Protein AF-A0A661SR76-F1 (afdb_monomer)

Nearest PDB structures (foldseek):
  7csy-assembly1_A  TM=9.141E-01  e=5.670E-04  Pseudomonas aeruginosa PAO1
  6f8s-assembly1_C  TM=8.861E-01  e=1.214E-03  Pseudomonas putida
  6f8h-assembly2_C-3  TM=9.068E-01  e=2.726E-03  Pseudomonas putida
  6jpi-assembly1_C  TM=9.089E-01  e=2.726E-03  Pseudomonas aeruginosa PAO1
  3trb-assembly1_A  TM=8.937E-01  e=4.824E-03  Coxiella burnetii

Solvent-accessible surface area (backbone atoms only — not comparable to full-atom values): 12576 Å² total; per-residue (Å²): 138,85,87,77,77,78,76,80,70,72,79,72,81,52,50,39,62,59,48,42,40,68,71,42,36,57,76,68,67,57,47,71,67,60,49,32,64,73,54,71,52,60,68,66,65,53,50,29,45,76,68,63,75,46,78,82,45,72,70,56,27,46,41,50,15,66,76,68,76,43,63,30,66,58,39,48,50,33,37,52,55,33,48,53,52,52,52,46,67,76,39,42,68,63,62,67,66,58,72,80,87,77,62,97,53,80,71,78,71,73,90,62,67,98,85,60,60,73,65,38,42,43,51,48,54,42,35,73,74,45,90,52,75,90,74,47,72,50,72,64,54,57,52,48,49,44,70,43,95,68,66,53,83,81,44,51,59,49,57,46,36,58,67,74,68,44,51,62,65,29,50,52,40,31,34,59,72,71,65,52,53,67,70,33,56,28,50,48,51,49,43,38,42,70,73,70,63,41,78,89,42,82,87,56,51,73,53,77,107

Radius of gyration: 21.12 Å; Cα contacts (8 Å, |Δi|>4): 151; chains: 1; bounding box: 53×63×53 Å

Structure (mmCIF, N/CA/C/O backbone):
data_AF-A0A661SR76-F1
#
_entry.id   AF-A0A661SR76-F1
#
loop_
_atom_site.group_PDB
_atom_site.id
_atom_site.type_symbol
_atom_site.label_atom_id
_atom_site.label_alt_id
_atom_site.label_comp_id
_atom_site.label_asym_id
_atom_site.label_entity_id
_atom_site.label_seq_id
_atom_site.pdbx_PDB_ins_code
_atom_site.Cartn_x
_atom_site.Cartn_y
_atom_site.Cartn_z
_atom_site.occupancy
_atom_site.B_iso_or_equiv
_atom_site.auth_seq_id
_atom_site.auth_comp_id
_atom_site.auth_asym_id
_atom_site.auth_atom_id
_atom_site.pdbx_PDB_model_num
ATOM 1 N N . MET A 1 1 ? 0.216 42.399 -5.667 1.00 33.31 1 MET A N 1
ATOM 2 C CA . MET A 1 1 ? -0.071 41.263 -6.569 1.00 33.31 1 MET A CA 1
ATOM 3 C C . MET A 1 1 ? 0.688 40.078 -6.013 1.00 33.31 1 MET A C 1
ATOM 5 O O . MET A 1 1 ? 1.850 40.238 -5.682 1.00 33.31 1 MET A O 1
ATOM 9 N N . SER A 1 2 ? -0.041 39.015 -5.684 1.00 33.34 2 SER A N 1
ATOM 10 C CA . SER A 1 2 ? 0.357 37.984 -4.723 1.00 33.34 2 SER A CA 1
ATOM 11 C C . SER A 1 2 ? 0.936 36.779 -5.461 1.00 33.34 2 SER A C 1
ATOM 13 O O . SER A 1 2 ? 0.185 36.076 -6.137 1.00 33.34 2 SER A O 1
ATOM 15 N N . ASP A 1 3 ? 2.228 36.527 -5.282 1.00 36.06 3 ASP A N 1
ATOM 16 C CA . ASP A 1 3 ? 2.877 35.280 -5.674 1.00 36.06 3 ASP A CA 1
ATOM 17 C C . ASP A 1 3 ? 2.484 34.174 -4.685 1.00 36.06 3 ASP A C 1
ATOM 19 O O . ASP A 1 3 ? 3.009 34.081 -3.575 1.00 36.06 3 ASP A O 1
ATOM 23 N N . SER A 1 4 ? 1.517 33.339 -5.064 1.00 32.06 4 SER A N 1
ATOM 24 C CA . SER A 1 4 ? 1.189 32.103 -4.354 1.00 32.06 4 SER A CA 1
ATOM 25 C C . SER A 1 4 ? 1.823 30.914 -5.072 1.00 32.06 4 SER A C 1
ATOM 27 O O . SER A 1 4 ? 1.161 30.117 -5.736 1.00 32.06 4 SER A O 1
ATOM 29 N N . GLU A 1 5 ? 3.137 30.766 -4.908 1.00 32.84 5 GLU A N 1
ATOM 30 C CA . GLU A 1 5 ? 3.804 29.496 -5.175 1.00 32.84 5 GLU A CA 1
ATOM 31 C C . GLU A 1 5 ? 3.219 28.429 -4.246 1.00 32.84 5 GLU A C 1
ATOM 33 O O . GLU A 1 5 ? 3.438 28.394 -3.030 1.00 32.84 5 GLU A O 1
ATOM 38 N N . THR A 1 6 ? 2.413 27.554 -4.838 1.00 31.06 6 THR A N 1
ATOM 39 C CA . THR A 1 6 ? 1.832 26.390 -4.181 1.00 31.06 6 THR A CA 1
ATOM 40 C C . THR A 1 6 ? 2.959 25.426 -3.824 1.00 31.06 6 THR A C 1
ATOM 42 O O . THR A 1 6 ? 3.306 24.527 -4.584 1.00 31.06 6 THR A O 1
ATOM 45 N N . LYS A 1 7 ? 3.557 25.622 -2.647 1.00 29.81 7 LYS A N 1
ATOM 46 C CA . LYS A 1 7 ? 4.475 24.678 -2.008 1.00 29.81 7 LYS A CA 1
ATOM 47 C C . LYS A 1 7 ? 3.749 23.338 -1.886 1.00 29.81 7 LYS A C 1
ATOM 49 O O . LYS A 1 7 ? 2.910 23.174 -0.997 1.00 29.81 7 LYS A O 1
ATOM 54 N N . ILE A 1 8 ? 4.033 22.412 -2.802 1.00 32.56 8 ILE A N 1
ATOM 55 C CA . ILE A 1 8 ? 3.501 21.047 -2.802 1.00 32.56 8 ILE A CA 1
ATOM 56 C C . ILE A 1 8 ? 3.934 20.420 -1.477 1.00 32.56 8 ILE A C 1
ATOM 58 O O . ILE A 1 8 ? 5.093 20.069 -1.264 1.00 32.56 8 ILE A O 1
ATOM 62 N N . ARG A 1 9 ? 3.010 20.387 -0.515 1.00 28.88 9 ARG A N 1
ATOM 63 C CA . ARG A 1 9 ? 3.232 19.726 0.766 1.00 28.88 9 ARG A CA 1
ATOM 64 C C . ARG A 1 9 ? 3.259 18.237 0.461 1.00 28.88 9 ARG A C 1
ATOM 66 O O . ARG A 1 9 ? 2.217 17.689 0.116 1.00 28.88 9 ARG A O 1
ATOM 73 N N . ASN A 1 10 ? 4.434 17.624 0.603 1.00 31.58 10 ASN A N 1
ATOM 74 C CA . ASN A 1 10 ? 4.612 16.175 0.670 1.00 31.58 10 ASN A CA 1
ATOM 75 C C . ASN A 1 10 ? 3.411 15.567 1.421 1.00 31.58 10 ASN A C 1
ATOM 77 O O . ASN A 1 10 ? 3.126 16.062 2.525 1.00 31.58 10 ASN A O 1
ATOM 81 N N . PRO A 1 11 ? 2.634 14.619 0.856 1.00 37.50 11 PRO A N 1
ATOM 82 C CA . PRO A 1 11 ? 1.460 14.105 1.541 1.00 37.50 11 PRO A CA 1
ATOM 83 C C . PRO A 1 11 ? 1.942 13.448 2.828 1.00 37.50 11 PRO A C 1
ATOM 85 O O . PRO A 1 11 ? 2.518 12.370 2.812 1.00 37.50 11 PRO A O 1
ATOM 88 N N . LYS A 1 12 ? 1.754 14.145 3.955 1.00 50.25 12 LYS A N 1
ATOM 89 C CA . LYS A 1 12 ? 2.164 13.675 5.279 1.00 50.25 12 LYS A CA 1
ATOM 90 C C . LYS A 1 12 ? 1.687 12.228 5.416 1.00 50.25 12 LYS A C 1
ATOM 92 O O . LYS A 1 12 ? 0.473 12.010 5.351 1.00 50.25 12 LYS A O 1
ATOM 97 N N . ILE A 1 13 ? 2.616 11.274 5.543 1.00 55.62 13 ILE A N 1
ATOM 98 C CA . ILE A 1 13 ? 2.278 9.867 5.767 1.00 55.62 13 ILE A CA 1
ATOM 99 C C . ILE A 1 13 ? 1.412 9.850 7.024 1.00 55.62 13 ILE A C 1
ATOM 101 O O . ILE A 1 13 ? 1.784 10.354 8.088 1.00 55.62 13 ILE A O 1
ATOM 105 N N . ARG A 1 14 ? 0.165 9.419 6.848 1.00 66.75 14 ARG A N 1
ATOM 106 C CA . ARG A 1 14 ? -0.871 9.499 7.874 1.00 66.75 14 ARG A CA 1
ATOM 107 C C . ARG A 1 14 ? -1.060 8.114 8.449 1.00 66.75 14 ARG A C 1
ATOM 109 O O . ARG A 1 14 ? -1.353 7.191 7.697 1.00 66.75 14 ARG A O 1
ATOM 116 N N . HIS A 1 15 ? -0.986 8.018 9.774 1.00 83.56 15 HIS A N 1
ATOM 117 C CA . HIS A 1 15 ? -1.440 6.845 10.509 1.00 83.56 15 HIS A CA 1
ATOM 118 C C . HIS A 1 15 ? -2.809 6.383 9.959 1.00 83.56 15 HIS A C 1
ATOM 120 O O . HIS A 1 15 ? -3.696 7.230 9.767 1.00 83.56 15 HIS A O 1
ATOM 126 N N . PRO A 1 16 ? -3.019 5.082 9.692 1.00 85.94 16 PRO A N 1
ATOM 127 C CA . PRO A 1 16 ? -4.225 4.582 9.024 1.00 85.94 16 PRO A CA 1
ATOM 128 C C . PRO A 1 16 ? -5.513 4.982 9.745 1.00 85.94 16 PRO A C 1
ATOM 130 O O . PRO A 1 16 ? -6.490 5.382 9.109 1.00 85.94 16 PRO A O 1
ATOM 133 N N . PHE A 1 17 ? -5.506 4.983 11.080 1.00 91.94 17 PHE A N 1
ATOM 134 C CA . PHE A 1 17 ? -6.668 5.425 11.850 1.00 91.94 17 PHE A CA 1
ATOM 135 C C . PHE A 1 17 ? -6.964 6.922 11.661 1.00 91.94 17 PHE A C 1
ATOM 137 O O . PHE A 1 17 ? -8.119 7.323 11.551 1.00 91.94 17 PHE A O 1
ATOM 144 N N . GLN A 1 18 ? -5.935 7.762 11.507 1.00 88.56 18 GLN A N 1
ATOM 145 C CA . GLN A 1 18 ? -6.124 9.187 11.226 1.00 88.56 18 GLN A CA 1
ATOM 146 C C . GLN A 1 18 ? -6.713 9.416 9.830 1.00 88.56 18 GLN A C 1
ATOM 148 O O . GLN A 1 18 ? -7.533 10.321 9.642 1.00 88.56 18 GLN A O 1
ATOM 153 N N . PHE A 1 19 ? -6.324 8.596 8.854 1.00 86.12 19 PHE A N 1
ATOM 154 C CA . PHE A 1 19 ? -6.948 8.588 7.536 1.00 86.12 19 PHE A CA 1
ATOM 155 C C . PHE A 1 19 ? -8.435 8.222 7.624 1.00 86.12 19 PHE A C 1
ATOM 157 O O . PHE A 1 19 ? -9.266 8.961 7.089 1.00 86.12 19 PHE A O 1
ATOM 164 N N . LEU A 1 20 ? -8.782 7.165 8.365 1.00 90.00 20 LEU A N 1
ATOM 165 C CA . LEU A 1 20 ? -10.173 6.755 8.585 1.00 90.00 20 LEU A CA 1
ATOM 166 C C . LEU A 1 20 ? -10.990 7.839 9.293 1.00 90.00 20 LEU A C 1
ATOM 168 O O . LEU A 1 20 ? -12.113 8.134 8.878 1.00 90.00 20 LEU A O 1
ATOM 172 N N . LEU A 1 21 ? -10.402 8.508 10.290 1.00 90.19 21 LEU A N 1
ATOM 173 C CA . LEU A 1 21 ? -11.033 9.630 10.981 1.00 90.19 21 LEU A CA 1
ATOM 174 C C . LEU A 1 21 ? -11.407 10.759 10.022 1.00 90.19 21 LEU A C 1
ATOM 176 O O . LEU A 1 21 ? -12.513 11.294 10.084 1.00 90.19 21 LEU A O 1
ATOM 180 N N . THR A 1 22 ? -10.490 11.127 9.130 1.00 84.62 22 THR A N 1
ATOM 181 C CA . THR A 1 22 ? -10.687 12.241 8.198 1.00 84.62 22 THR A CA 1
ATOM 182 C C . THR A 1 22 ? -11.595 11.885 7.024 1.00 84.62 22 THR A C 1
ATOM 184 O O . THR A 1 22 ? -12.333 12.750 6.561 1.00 84.62 22 THR A O 1
ATOM 187 N N . LYS A 1 23 ? -11.526 10.653 6.511 1.00 82.75 23 LYS A N 1
ATOM 188 C CA . LYS A 1 23 ? -12.219 10.259 5.275 1.00 82.75 23 LYS A CA 1
ATOM 189 C C . LYS A 1 23 ? -13.570 9.591 5.498 1.00 82.75 23 LYS A C 1
ATOM 191 O O . LYS A 1 23 ? -14.402 9.665 4.603 1.00 82.75 23 LYS A O 1
ATOM 196 N N . PHE A 1 24 ? -13.795 8.992 6.667 1.00 87.31 24 PHE A N 1
ATOM 197 C CA . PHE A 1 24 ? -14.995 8.200 6.935 1.00 87.31 24 PHE A CA 1
ATOM 198 C C . PHE A 1 24 ? -15.681 8.631 8.230 1.00 87.31 24 PHE A C 1
ATOM 200 O O . PHE A 1 24 ? -16.792 9.141 8.176 1.00 87.31 24 PHE A O 1
ATOM 207 N N . ILE A 1 25 ? -15.018 8.515 9.383 1.00 92.56 25 ILE A N 1
ATOM 208 C CA . ILE A 1 25 ? -15.678 8.657 10.696 1.00 92.56 25 ILE A CA 1
ATOM 209 C C . ILE A 1 25 ? -16.266 10.063 10.884 1.00 92.56 25 ILE A C 1
ATOM 211 O O . ILE A 1 25 ? -17.454 10.191 11.168 1.00 92.56 25 ILE A O 1
ATOM 215 N N . ARG A 1 26 ? -15.475 11.129 10.675 1.00 91.88 26 ARG A N 1
ATOM 216 C CA . ARG A 1 26 ? -15.968 12.512 10.835 1.00 91.88 26 ARG A CA 1
ATOM 217 C C . ARG A 1 26 ? -16.991 12.904 9.758 1.00 91.88 26 ARG A C 1
ATOM 219 O O . ARG A 1 26 ? -18.029 13.438 10.141 1.00 91.88 26 ARG A O 1
ATOM 226 N N . PRO A 1 27 ? -16.767 12.642 8.450 1.00 90.12 27 PRO A N 1
ATOM 227 C CA . PRO A 1 27 ? -17.772 12.936 7.424 1.00 90.12 27 PRO A CA 1
ATOM 228 C C . PRO A 1 27 ? -19.107 12.214 7.635 1.00 90.12 27 PRO A C 1
ATOM 230 O O . PRO A 1 27 ? -20.155 12.795 7.373 1.00 90.12 27 PRO A O 1
ATOM 233 N N . LEU A 1 28 ? -19.072 10.978 8.143 1.00 92.19 28 LEU A N 1
ATOM 234 C C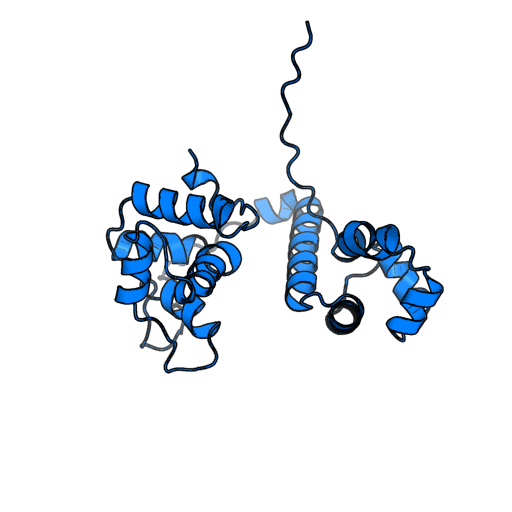A . LEU A 1 28 ? -20.266 10.179 8.433 1.00 92.19 28 LEU A CA 1
ATOM 235 C C . LEU A 1 28 ? -20.864 10.457 9.819 1.00 92.19 28 LEU A C 1
ATOM 237 O O . LEU A 1 28 ? -21.880 9.863 10.158 1.00 92.19 28 LEU A O 1
ATOM 241 N N . ARG A 1 29 ? -20.257 11.356 10.609 1.00 95.44 29 ARG A N 1
ATOM 242 C CA . ARG A 1 29 ? -20.674 11.700 11.980 1.00 95.44 29 ARG A CA 1
ATOM 243 C C . ARG A 1 29 ? -20.792 10.488 12.912 1.00 95.44 29 ARG A C 1
ATOM 245 O O . ARG A 1 29 ? -21.615 10.491 13.817 1.00 95.44 29 ARG A O 1
ATOM 252 N N . ILE A 1 30 ? -19.940 9.485 12.707 1.00 94.75 30 ILE A N 1
ATOM 253 C CA . ILE A 1 30 ? -19.883 8.297 13.560 1.00 94.75 30 ILE A CA 1
ATOM 254 C C . ILE A 1 30 ? -19.226 8.680 14.885 1.00 94.75 30 ILE A C 1
ATOM 256 O O . ILE A 1 30 ? -18.109 9.210 14.920 1.00 94.75 30 ILE A O 1
ATOM 260 N N . THR A 1 31 ? -19.925 8.403 15.973 1.00 95.12 31 THR A N 1
ATOM 261 C CA . THR A 1 31 ? -19.454 8.614 17.340 1.00 95.12 31 THR A CA 1
ATOM 262 C C . THR A 1 31 ? -18.478 7.510 17.772 1.00 95.12 31 THR A C 1
ATOM 264 O O . THR A 1 31 ? -18.500 6.403 17.223 1.00 95.12 31 THR A O 1
ATOM 267 N N . PRO A 1 32 ? -17.607 7.764 18.768 1.00 92.38 32 PRO A N 1
ATOM 268 C CA . PRO A 1 32 ? -16.714 6.734 19.299 1.00 92.38 32 PRO A CA 1
ATOM 269 C C . PRO A 1 32 ? -17.453 5.484 19.796 1.00 92.38 32 PRO A C 1
ATOM 271 O O . PRO A 1 32 ? -17.001 4.376 19.531 1.00 92.38 32 PRO A O 1
ATOM 274 N N . SER A 1 33 ? -18.613 5.643 20.437 1.00 94.25 33 SER A N 1
ATOM 275 C CA . SER A 1 33 ? -19.438 4.535 20.934 1.00 94.25 33 SER A CA 1
ATOM 276 C C . SER A 1 33 ? -20.044 3.699 19.802 1.00 94.25 33 SER A C 1
ATOM 278 O O . SER A 1 33 ? -20.017 2.469 19.860 1.00 94.25 33 SER A O 1
ATOM 280 N N . GLU A 1 34 ? -20.529 4.331 18.731 1.00 95.94 34 GLU A N 1
ATOM 281 C CA . GLU A 1 34 ? -21.002 3.614 17.536 1.00 95.94 34 GLU A CA 1
ATOM 282 C C . GLU A 1 34 ? -19.869 2.840 16.858 1.00 95.94 34 GLU A C 1
ATOM 284 O O . GLU A 1 34 ? -20.047 1.686 16.455 1.00 95.94 34 GLU A O 1
ATOM 289 N N . LEU A 1 35 ? -18.685 3.451 16.753 1.00 95.31 35 LEU A N 1
ATOM 290 C CA . LEU A 1 35 ? -17.514 2.793 16.186 1.00 95.31 35 LEU A CA 1
ATOM 291 C C . LEU A 1 35 ? -17.074 1.608 17.050 1.00 95.31 35 LEU A C 1
ATOM 293 O O . LEU A 1 35 ? -16.838 0.523 16.523 1.00 95.31 35 LEU A O 1
ATOM 297 N N . GLN A 1 36 ? -17.015 1.784 18.367 1.00 95.69 36 GLN A N 1
ATOM 298 C CA . GLN A 1 36 ? -16.698 0.721 19.316 1.00 95.69 36 GLN A CA 1
ATOM 299 C C . GLN A 1 36 ? -17.654 -0.467 19.168 1.00 95.69 36 GLN A C 1
ATOM 301 O O . GLN A 1 36 ? -17.208 -1.609 19.016 1.00 95.69 36 GLN A O 1
ATOM 306 N N . ALA A 1 37 ? -18.963 -0.196 19.146 1.00 94.88 37 ALA A N 1
ATOM 307 C CA . ALA A 1 37 ? -19.996 -1.211 18.977 1.00 94.88 37 ALA A CA 1
ATOM 308 C C . ALA A 1 37 ? -19.862 -1.940 17.630 1.00 94.88 37 ALA A C 1
ATOM 310 O O . ALA A 1 37 ? -19.940 -3.170 17.578 1.00 94.88 37 ALA A O 1
ATOM 311 N N . SER A 1 38 ? -19.586 -1.202 16.548 1.00 94.38 38 SER A N 1
ATOM 312 C CA . SER A 1 38 ? -19.347 -1.762 15.211 1.00 94.38 38 SER A CA 1
ATOM 313 C C . SER A 1 38 ? -18.131 -2.695 15.183 1.00 94.38 38 SER A C 1
ATOM 315 O O . SER A 1 38 ? -18.194 -3.795 14.629 1.00 94.38 38 SER A O 1
ATOM 317 N N . LEU A 1 39 ? -17.031 -2.285 15.818 1.00 94.44 39 LEU A N 1
ATOM 318 C CA . LEU A 1 39 ? -15.781 -3.043 15.840 1.00 94.44 39 LEU A CA 1
ATOM 319 C C . LEU A 1 39 ? -15.779 -4.176 16.868 1.00 94.44 39 LEU A C 1
ATOM 321 O O . LEU A 1 39 ? -14.898 -5.036 16.802 1.00 94.44 39 LEU A O 1
ATOM 325 N N . LYS A 1 40 ? -16.737 -4.216 17.803 1.00 95.19 40 LYS A N 1
ATOM 326 C CA . LYS A 1 40 ? -16.752 -5.170 18.925 1.00 95.19 40 LYS A CA 1
ATOM 327 C C . LYS A 1 40 ? -15.386 -5.201 19.622 1.00 95.19 40 LYS A C 1
ATOM 329 O O . LYS A 1 40 ? -14.701 -6.228 19.616 1.00 95.19 40 LYS A O 1
ATOM 334 N N . THR A 1 41 ? -14.939 -4.038 20.078 1.00 91.94 41 THR A N 1
ATOM 335 C CA . THR A 1 41 ? -13.652 -3.838 20.757 1.00 91.94 41 THR A CA 1
ATOM 336 C C . THR A 1 41 ? -13.884 -3.099 22.069 1.00 91.94 41 THR A C 1
ATOM 338 O O . THR A 1 41 ? -14.899 -2.418 22.218 1.00 91.94 41 THR A O 1
ATOM 341 N N . ASP A 1 42 ? -12.983 -3.249 23.029 1.00 92.81 42 ASP A N 1
ATOM 342 C CA . ASP A 1 42 ? -13.021 -2.472 24.266 1.00 92.81 42 ASP A CA 1
ATOM 343 C C . ASP A 1 42 ? -12.677 -0.991 24.027 1.00 92.81 42 ASP A C 1
ATOM 345 O O . ASP A 1 42 ? -12.153 -0.591 22.982 1.00 92.81 42 ASP A O 1
ATOM 349 N N . GLU A 1 43 ? -13.053 -0.162 24.998 1.00 92.31 43 GLU A N 1
ATOM 350 C CA . GLU A 1 43 ? -12.875 1.289 24.934 1.00 92.31 43 GLU A CA 1
ATOM 351 C C . GLU A 1 43 ? -11.394 1.673 24.961 1.00 92.31 43 GLU A C 1
ATOM 353 O O . GLU A 1 43 ? -10.990 2.607 24.271 1.00 92.31 43 GLU A O 1
ATOM 358 N N . GLU A 1 44 ? -10.579 0.920 25.699 1.00 93.44 44 GLU A N 1
ATOM 359 C CA . GLU A 1 44 ? -9.147 1.163 25.857 1.00 93.44 44 GLU A CA 1
ATOM 360 C C . GLU A 1 44 ? -8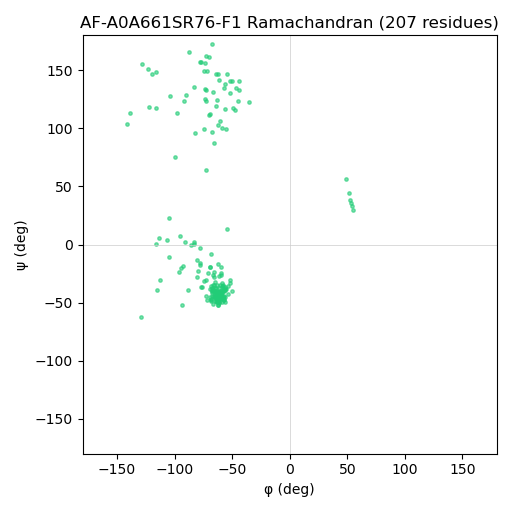.407 1.040 24.521 1.00 93.44 44 GLU A C 1
ATOM 362 O O . GLU A 1 44 ? -7.725 1.983 24.110 1.00 93.44 44 GLU A O 1
ATOM 367 N N . THR A 1 45 ? -8.640 -0.047 23.784 1.00 91.25 45 THR A N 1
ATOM 368 C CA . THR A 1 45 ? -8.109 -0.282 22.435 1.00 91.25 45 THR A CA 1
ATOM 369 C C . THR A 1 45 ? -8.523 0.838 21.490 1.00 91.25 45 THR A C 1
ATOM 371 O O . THR A 1 45 ? -7.701 1.396 20.758 1.00 91.25 45 THR A O 1
ATOM 374 N N . LEU A 1 46 ? -9.810 1.208 21.489 1.00 92.56 46 LEU A N 1
ATOM 375 C CA . LEU A 1 46 ? -10.285 2.264 20.602 1.00 92.56 46 LEU A CA 1
ATOM 376 C C . LEU A 1 46 ? -9.635 3.608 20.956 1.00 92.56 46 LEU A C 1
ATOM 378 O O . LEU A 1 46 ? -9.156 4.314 20.067 1.00 92.56 46 LEU A O 1
ATOM 382 N N . ASN A 1 47 ? -9.557 3.944 22.241 1.00 92.19 47 ASN A N 1
ATOM 383 C CA . ASN A 1 47 ? -8.928 5.165 22.727 1.00 92.19 47 ASN A CA 1
ATOM 384 C C . ASN A 1 47 ? -7.428 5.216 22.381 1.00 92.19 47 ASN A C 1
ATOM 386 O O . ASN A 1 47 ? -6.917 6.248 21.933 1.00 92.19 47 ASN A O 1
ATOM 390 N N . ALA A 1 48 ? -6.723 4.089 22.499 1.00 92.06 48 ALA A N 1
ATOM 391 C CA . ALA A 1 48 ? -5.327 3.971 22.099 1.00 92.06 48 ALA A CA 1
ATOM 392 C C . ALA A 1 48 ? -5.133 4.247 20.598 1.00 92.06 48 ALA A C 1
ATOM 394 O O . ALA A 1 48 ? -4.200 4.969 20.231 1.00 92.06 48 ALA A O 1
ATOM 395 N N . LEU A 1 49 ? -6.045 3.776 19.736 1.00 90.75 49 LEU A N 1
ATOM 396 C CA . LEU A 1 49 ? -6.041 4.099 18.303 1.00 90.75 49 LEU A CA 1
ATOM 397 C C . LEU A 1 49 ? -6.287 5.591 18.035 1.00 90.75 49 LEU A C 1
ATOM 399 O O . LEU A 1 49 ? -5.607 6.180 17.189 1.00 90.75 49 LEU A O 1
ATOM 403 N N . TYR A 1 50 ? -7.230 6.221 18.748 1.00 89.31 50 TYR A N 1
ATOM 404 C CA . TYR A 1 50 ? -7.498 7.663 18.628 1.00 89.31 50 TYR A CA 1
ATOM 405 C C . TYR A 1 50 ? -6.260 8.501 18.959 1.00 89.31 50 TYR A C 1
ATOM 407 O O . TYR A 1 50 ? -5.978 9.488 18.274 1.00 89.31 50 TYR A O 1
ATOM 415 N N . HIS A 1 51 ? -5.503 8.084 19.973 1.00 88.00 51 HIS A N 1
ATOM 416 C CA . HIS A 1 51 ? -4.286 8.760 20.414 1.00 88.00 51 HIS A CA 1
ATOM 417 C C . HIS A 1 51 ? -3.004 8.260 19.740 1.00 88.00 51 HIS A C 1
ATOM 419 O O . HIS A 1 51 ? -1.932 8.761 20.069 1.00 88.00 51 HIS A O 1
ATOM 425 N N . GLN A 1 52 ? -3.099 7.313 18.798 1.00 86.19 52 GLN A N 1
ATOM 426 C CA . GLN A 1 52 ? -1.952 6.701 18.108 1.00 86.19 52 GLN A CA 1
ATOM 427 C C . GLN A 1 52 ? -0.921 6.105 19.084 1.00 86.19 52 GLN A C 1
ATOM 429 O O . GLN A 1 52 ? 0.274 6.073 18.799 1.00 86.19 52 GLN A O 1
ATOM 434 N N . LYS A 1 53 ? -1.393 5.652 20.251 1.00 87.06 53 LYS A N 1
ATOM 435 C CA . LYS A 1 53 ? -0.583 4.943 21.251 1.00 87.06 53 LYS A CA 1
ATOM 436 C C . LYS A 1 53 ? -0.389 3.475 20.883 1.00 87.06 53 LYS A C 1
ATOM 438 O O . LYS A 1 53 ? 0.578 2.864 21.318 1.00 87.06 53 LYS A O 1
ATOM 443 N N . GLU A 1 54 ? -1.289 2.938 20.064 1.00 85.75 54 GLU A N 1
ATOM 444 C CA . GLU A 1 54 ? -1.207 1.586 19.530 1.00 85.75 54 GLU A CA 1
ATOM 445 C C . GLU A 1 54 ? -1.238 1.567 18.006 1.00 85.75 54 GLU A C 1
ATOM 447 O O . GLU A 1 54 ? -1.832 2.424 17.346 1.00 85.75 54 GLU A O 1
ATOM 452 N N . LYS A 1 55 ? -0.594 0.533 17.464 1.00 91.38 55 LYS A N 1
ATOM 453 C CA . LYS A 1 55 ? -0.576 0.215 16.040 1.00 91.38 55 LYS A CA 1
ATOM 454 C C . LYS A 1 55 ? -1.918 -0.370 15.624 1.00 91.38 55 LYS A C 1
ATOM 456 O O . LYS A 1 55 ? -2.557 -1.101 16.382 1.00 91.38 55 LYS A O 1
ATOM 461 N N . LEU A 1 56 ? -2.310 -0.141 14.375 1.00 93.06 56 LEU A N 1
ATOM 462 C CA . LEU A 1 56 ? -3.436 -0.870 13.815 1.00 93.06 56 LEU A CA 1
ATOM 463 C C . LEU A 1 56 ? -3.070 -2.349 13.610 1.00 93.06 56 LEU A C 1
ATOM 465 O O . LEU A 1 56 ? -2.255 -2.684 12.753 1.00 93.06 56 LEU A O 1
ATOM 469 N N . THR A 1 57 ? -3.694 -3.244 14.377 1.00 94.94 57 THR A N 1
ATOM 470 C CA . THR A 1 57 ? -3.481 -4.693 14.237 1.00 94.94 57 THR A CA 1
ATOM 471 C C . THR A 1 57 ? -4.225 -5.265 13.019 1.00 94.94 57 THR A C 1
ATOM 473 O O . THR A 1 57 ? -5.249 -4.707 12.612 1.00 94.94 57 THR A O 1
ATOM 476 N N . PRO A 1 58 ? -3.802 -6.422 12.463 1.00 95.12 58 PRO A N 1
ATOM 477 C CA . PRO A 1 58 ? -4.512 -7.072 11.356 1.00 95.12 58 PRO A CA 1
ATOM 478 C C . PRO A 1 58 ? -5.990 -7.363 11.651 1.00 95.12 58 PRO A C 1
ATOM 480 O O . PRO A 1 58 ? -6.849 -7.174 10.791 1.00 95.12 58 PRO A O 1
ATOM 483 N N . LEU A 1 59 ? -6.315 -7.768 12.885 1.00 96.19 59 LEU A N 1
ATOM 484 C CA . LEU A 1 59 ? -7.700 -8.005 13.299 1.00 96.19 59 LEU A CA 1
ATOM 485 C C . LEU A 1 59 ? -8.531 -6.712 13.271 1.00 96.19 59 LEU A C 1
ATOM 487 O O . LEU A 1 59 ? -9.664 -6.717 12.787 1.00 96.19 59 LEU A O 1
ATOM 491 N N . LEU A 1 60 ? -7.978 -5.598 13.757 1.00 95.50 60 LEU A N 1
ATOM 492 C CA . LEU A 1 60 ? -8.651 -4.298 13.709 1.00 95.50 60 LEU A CA 1
ATOM 493 C C . LEU A 1 60 ? -8.779 -3.787 12.271 1.00 95.50 60 LEU A C 1
ATOM 495 O O . LEU A 1 60 ? -9.832 -3.263 11.915 1.00 95.50 60 LEU A O 1
ATOM 499 N N . ALA A 1 61 ? -7.771 -4.004 11.424 1.00 94.19 61 ALA A N 1
ATOM 500 C CA . ALA A 1 61 ? -7.838 -3.687 9.999 1.00 94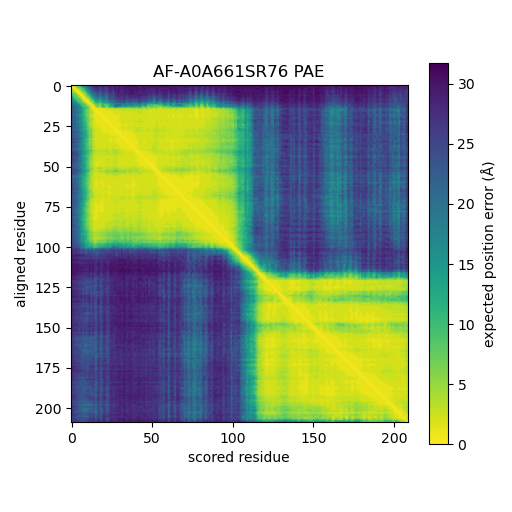.19 61 ALA A CA 1
ATOM 501 C C . ALA A 1 61 ? -8.961 -4.461 9.288 1.00 94.19 61 ALA A C 1
ATOM 503 O O . ALA A 1 61 ? -9.712 -3.866 8.520 1.00 94.19 61 ALA A O 1
ATOM 504 N N . MET A 1 62 ? -9.145 -5.752 9.591 1.00 96.31 62 MET A N 1
ATOM 505 C CA . MET A 1 62 ? -10.263 -6.555 9.072 1.00 96.31 62 MET A CA 1
ATOM 506 C C . MET A 1 62 ? -11.624 -6.011 9.526 1.00 96.31 62 MET A C 1
ATOM 508 O O . MET A 1 62 ? -12.541 -5.861 8.714 1.00 96.31 62 MET A O 1
ATOM 512 N N . LYS A 1 63 ? -11.757 -5.680 10.817 1.00 96.44 63 LYS A N 1
ATOM 513 C CA . LYS A 1 63 ? -12.989 -5.109 11.386 1.00 96.44 63 LYS A CA 1
ATOM 514 C C . LYS A 1 63 ? -13.328 -3.762 10.739 1.00 96.44 63 LYS A C 1
ATOM 516 O O . LYS A 1 63 ? -14.433 -3.594 10.232 1.00 96.44 63 LYS A O 1
ATOM 521 N N . LEU A 1 64 ? -12.367 -2.841 10.677 1.00 92.62 64 LEU A N 1
ATOM 522 C CA . LEU A 1 64 ? -12.523 -1.529 10.037 1.00 92.62 64 LEU A CA 1
ATOM 523 C C . LEU A 1 64 ? -12.793 -1.657 8.536 1.00 92.62 64 LEU A C 1
ATOM 525 O O . LEU A 1 64 ? -13.646 -0.947 8.005 1.00 92.62 64 LEU A O 1
ATOM 529 N N . GLY A 1 65 ? -12.108 -2.583 7.865 1.00 89.38 65 GLY A N 1
ATOM 530 C CA . GLY A 1 65 ? -12.312 -2.877 6.454 1.00 89.38 65 GLY A CA 1
ATOM 531 C C . GLY A 1 65 ? -13.749 -3.283 6.157 1.00 89.38 65 GLY A C 1
ATOM 532 O O . GLY A 1 65 ? -14.390 -2.729 5.262 1.00 89.38 65 GLY A O 1
ATOM 533 N N . LYS A 1 66 ? -14.304 -4.166 6.991 1.00 89.06 66 LYS A N 1
ATOM 534 C CA . LYS A 1 66 ? -15.714 -4.556 6.929 1.00 89.06 66 LYS A CA 1
ATOM 535 C C . LYS A 1 66 ? -16.659 -3.390 7.242 1.00 89.06 66 LYS A C 1
ATOM 537 O O . LYS A 1 66 ? -17.620 -3.198 6.500 1.00 89.06 66 LYS A O 1
ATOM 542 N N . SER A 1 67 ? -16.398 -2.610 8.295 1.00 90.19 67 SER A N 1
ATOM 543 C CA . SER A 1 67 ? -17.266 -1.495 8.713 1.00 90.19 67 SER A CA 1
ATOM 544 C C . SER A 1 67 ? -17.335 -0.368 7.678 1.00 90.19 67 SER A C 1
ATOM 546 O O . SER A 1 67 ? -18.405 0.193 7.458 1.00 90.19 67 SER A O 1
ATOM 548 N N . PHE A 1 68 ? -16.222 -0.057 7.009 1.00 84.88 68 PHE A N 1
ATOM 549 C CA . PHE A 1 68 ? -16.121 1.067 6.069 1.00 84.88 68 PHE A CA 1
ATOM 550 C C . PHE A 1 68 ? -16.065 0.657 4.595 1.00 84.88 68 PHE A C 1
ATOM 552 O O . PHE A 1 68 ? -15.920 1.523 3.734 1.00 84.88 68 PHE A O 1
ATOM 559 N N . ARG A 1 69 ? -16.187 -0.644 4.294 1.00 84.19 69 ARG A N 1
ATOM 560 C CA . ARG A 1 69 ? -16.019 -1.211 2.942 1.00 84.19 69 ARG A CA 1
ATOM 561 C C . ARG A 1 69 ? -14.702 -0.772 2.292 1.00 84.19 69 ARG A C 1
ATOM 563 O O . ARG A 1 69 ? -14.660 -0.384 1.127 1.00 84.19 69 ARG A O 1
ATOM 570 N N . ILE A 1 70 ? -13.629 -0.825 3.074 1.00 76.19 70 ILE A N 1
ATOM 571 C CA . ILE A 1 70 ? -12.263 -0.506 2.657 1.00 76.19 70 ILE A CA 1
ATOM 572 C C . ILE A 1 70 ? -11.393 -1.762 2.752 1.00 76.19 70 ILE A C 1
ATOM 574 O O . ILE A 1 70 ? -11.636 -2.621 3.592 1.00 76.19 70 ILE A O 1
ATOM 578 N N . SER A 1 71 ? -10.386 -1.886 1.887 1.00 80.31 71 SER A N 1
ATOM 579 C CA . SER A 1 71 ? -9.463 -3.026 1.921 1.00 80.31 71 SER A CA 1
ATOM 580 C C . SER A 1 71 ? -8.669 -3.045 3.242 1.00 80.31 71 SER A C 1
ATOM 582 O O . SER A 1 71 ? -7.997 -2.057 3.562 1.00 80.31 71 SER A O 1
ATOM 584 N N . PRO A 1 72 ? -8.712 -4.149 4.012 1.00 73.00 72 PRO A N 1
ATOM 585 C CA . PRO A 1 72 ? -7.833 -4.348 5.163 1.00 73.00 72 PRO A CA 1
ATOM 586 C C . PRO A 1 72 ? -6.347 -4.286 4.784 1.00 73.00 72 PRO A C 1
ATOM 588 O O . PRO A 1 72 ? -5.538 -3.746 5.534 1.00 73.00 72 PRO A O 1
ATOM 591 N N . GLU A 1 73 ? -5.987 -4.776 3.599 1.00 75.75 73 GLU A N 1
ATOM 592 C CA . GLU A 1 73 ? -4.623 -4.771 3.062 1.00 75.75 73 GLU A CA 1
ATOM 593 C C . GLU A 1 73 ? -4.121 -3.342 2.833 1.00 75.75 73 GLU A C 1
ATOM 595 O O . GLU A 1 73 ? -2.981 -3.021 3.171 1.00 75.75 73 GLU A O 1
ATOM 600 N N . LEU A 1 74 ? -4.985 -2.455 2.325 1.00 76.56 74 LEU A N 1
ATOM 601 C CA . LEU A 1 74 ? -4.683 -1.029 2.208 1.00 76.56 74 LEU A CA 1
ATOM 602 C C . LEU A 1 74 ? -4.371 -0.420 3.580 1.00 76.56 74 LEU A C 1
ATOM 604 O O . LEU A 1 74 ? -3.378 0.293 3.717 1.00 76.56 74 LEU A O 1
ATOM 608 N N . LEU A 1 75 ? -5.187 -0.713 4.597 1.00 78.44 75 LEU A N 1
ATOM 609 C CA . LEU A 1 75 ? -4.967 -0.209 5.955 1.00 78.44 75 LEU A CA 1
ATOM 610 C C . LEU A 1 75 ? -3.655 -0.731 6.556 1.00 78.44 75 LEU A C 1
ATOM 612 O O . LEU A 1 75 ? -2.921 0.039 7.175 1.00 78.44 75 LEU A O 1
ATOM 616 N N . MET A 1 76 ? -3.329 -2.006 6.331 1.00 89.38 76 MET A N 1
ATOM 617 C CA . MET A 1 76 ? -2.069 -2.598 6.785 1.00 89.38 76 MET A CA 1
ATOM 618 C C . MET A 1 76 ? -0.857 -2.000 6.073 1.00 89.38 76 MET A C 1
ATOM 620 O O . MET A 1 76 ? 0.154 -1.730 6.716 1.00 89.38 76 MET A O 1
ATOM 624 N N . ARG A 1 77 ? -0.953 -1.722 4.769 1.00 78.88 77 ARG A N 1
ATOM 625 C CA . ARG A 1 77 ? 0.120 -1.035 4.041 1.00 78.88 77 ARG A CA 1
ATOM 626 C C . ARG A 1 77 ? 0.384 0.353 4.622 1.00 78.88 77 ARG A C 1
ATOM 628 O O . ARG A 1 77 ? 1.532 0.684 4.891 1.00 78.88 77 ARG A O 1
ATOM 635 N N . MET A 1 78 ? -0.671 1.124 4.889 1.00 80.12 78 MET A N 1
ATOM 636 C CA . MET A 1 78 ? -0.549 2.439 5.528 1.00 80.12 78 MET A CA 1
ATOM 637 C C . MET A 1 78 ? 0.071 2.352 6.928 1.00 80.12 78 MET A C 1
ATOM 639 O O . MET A 1 78 ? 0.851 3.224 7.306 1.00 80.12 78 MET A O 1
ATOM 643 N N . GLN A 1 79 ? -0.267 1.310 7.695 1.00 89.25 79 GLN A N 1
ATOM 644 C CA . GLN A 1 79 ? 0.333 1.056 9.004 1.00 89.25 79 GLN A CA 1
ATOM 645 C C . GLN A 1 79 ? 1.847 0.830 8.881 1.00 89.25 79 GLN A C 1
ATOM 647 O O . GLN A 1 79 ? 2.621 1.492 9.568 1.00 89.25 79 GLN A O 1
ATOM 652 N N . ILE A 1 80 ? 2.267 -0.046 7.963 1.00 85.06 80 ILE A N 1
ATOM 653 C CA . ILE A 1 80 ? 3.683 -0.360 7.723 1.00 85.06 80 ILE A CA 1
ATOM 654 C C . ILE A 1 80 ? 4.449 0.883 7.259 1.00 85.06 80 ILE A C 1
ATOM 656 O O . ILE A 1 80 ? 5.516 1.178 7.790 1.00 85.06 80 ILE A O 1
ATOM 660 N N . GLU A 1 81 ? 3.908 1.634 6.297 1.00 78.81 81 GLU A N 1
ATOM 661 C CA . GLU A 1 81 ? 4.533 2.862 5.790 1.00 78.81 81 GLU A CA 1
ATOM 662 C C . GLU A 1 81 ? 4.724 3.903 6.900 1.00 78.81 81 GLU A C 1
ATOM 664 O O . GLU A 1 81 ? 5.794 4.504 7.010 1.00 78.81 81 GLU A O 1
ATOM 669 N N . TYR A 1 82 ? 3.711 4.086 7.752 1.00 82.25 82 TYR A N 1
ATOM 670 C CA . TYR A 1 82 ? 3.791 4.991 8.894 1.00 82.25 82 TYR A CA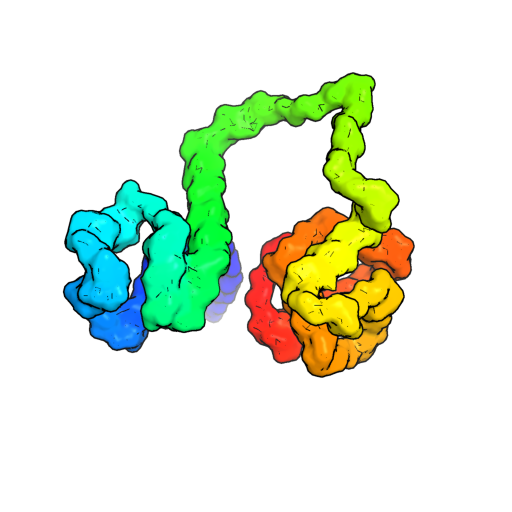 1
ATOM 671 C C . TYR A 1 82 ? 4.867 4.554 9.892 1.00 82.25 82 TYR A C 1
ATOM 673 O O . TYR A 1 82 ? 5.677 5.381 10.310 1.00 82.25 82 TYR A O 1
ATOM 681 N N . GLU A 1 83 ? 4.900 3.269 10.251 1.00 89.38 83 GLU A N 1
ATOM 682 C CA . GLU A 1 83 ? 5.894 2.726 11.180 1.00 89.38 83 GLU A CA 1
ATOM 683 C C . GLU A 1 83 ? 7.316 2.877 10.649 1.00 89.38 83 GLU A C 1
ATOM 685 O O . GLU A 1 83 ? 8.170 3.392 11.364 1.00 89.38 83 GLU A O 1
ATOM 690 N N . LEU A 1 84 ? 7.562 2.517 9.385 1.00 82.38 84 LEU A N 1
ATOM 691 C CA . LEU A 1 84 ? 8.876 2.680 8.761 1.00 82.38 84 LEU A CA 1
ATOM 692 C C . LEU A 1 84 ? 9.337 4.142 8.787 1.00 82.38 84 LEU A C 1
ATOM 694 O O . LEU A 1 84 ? 10.507 4.410 9.059 1.00 82.38 84 LEU A O 1
ATOM 698 N N . GLU A 1 85 ? 8.433 5.095 8.542 1.00 83.31 85 GLU A N 1
ATOM 699 C CA . GLU A 1 85 ? 8.766 6.518 8.600 1.00 83.31 85 GLU A CA 1
ATOM 700 C C . GLU A 1 85 ? 9.097 6.981 10.029 1.00 83.31 85 GLU A C 1
ATOM 702 O O . GLU A 1 85 ? 10.072 7.715 10.215 1.00 83.31 85 GLU A O 1
ATOM 707 N N . GLN A 1 86 ? 8.317 6.569 11.037 1.00 86.00 86 GLN A N 1
ATOM 708 C CA . GLN A 1 86 ? 8.595 6.927 12.435 1.00 86.00 86 GLN A CA 1
ATOM 709 C C . GLN A 1 86 ? 9.914 6.309 12.905 1.00 86.00 86 GLN A C 1
ATOM 711 O O . GLN A 1 86 ? 10.789 7.035 13.375 1.00 86.00 86 GLN A O 1
ATOM 716 N N . THR A 1 87 ? 10.115 5.012 12.667 1.00 89.75 87 THR A N 1
ATOM 717 C CA . THR A 1 87 ? 11.359 4.315 13.013 1.00 89.75 87 THR A CA 1
ATOM 718 C C . THR A 1 87 ? 12.558 4.943 12.310 1.00 89.75 87 THR A C 1
ATOM 720 O O . THR A 1 87 ? 13.594 5.154 12.936 1.00 89.75 87 THR A O 1
ATOM 723 N N . TYR A 1 88 ? 12.435 5.321 11.033 1.00 86.19 88 TYR A N 1
ATOM 724 C CA . TYR A 1 88 ? 13.518 6.013 10.335 1.00 86.19 88 TYR A CA 1
ATOM 725 C C . TYR A 1 88 ? 13.828 7.387 10.938 1.00 86.19 88 TYR A C 1
ATOM 727 O O . TYR A 1 88 ? 14.993 7.779 10.986 1.00 86.19 88 TYR A O 1
ATOM 735 N N . LYS A 1 89 ? 12.819 8.138 11.396 1.00 85.19 89 LYS A N 1
ATOM 736 C CA . LYS A 1 89 ? 13.029 9.432 12.067 1.00 85.19 89 LYS A CA 1
ATOM 737 C C . LYS A 1 89 ? 13.744 9.264 13.404 1.00 85.19 89 LYS A C 1
ATOM 739 O O . LYS A 1 89 ? 14.670 10.025 13.674 1.00 85.19 89 LYS A O 1
ATOM 744 N N . GLU A 1 90 ? 13.336 8.278 14.193 1.00 94.50 90 GLU A N 1
ATOM 745 C CA . GLU A 1 90 ? 13.890 7.983 15.518 1.00 94.50 90 GLU A CA 1
ATOM 746 C C . GLU A 1 90 ? 15.322 7.439 15.428 1.00 94.50 90 GLU A C 1
ATOM 748 O O . GLU A 1 90 ? 16.222 7.929 16.108 1.00 94.50 90 GLU A O 1
ATOM 753 N N . HIS A 1 91 ? 15.568 6.502 14.512 1.00 92.69 91 HIS A N 1
ATOM 754 C CA . HIS A 1 91 ? 16.835 5.772 14.387 1.00 92.69 91 HIS A CA 1
ATOM 755 C C . HIS A 1 91 ? 17.689 6.236 13.201 1.00 92.69 91 HIS A C 1
ATOM 757 O O . HIS A 1 91 ? 18.548 5.508 12.707 1.00 92.69 91 HIS A O 1
ATOM 763 N N . LYS A 1 92 ? 17.485 7.465 12.715 1.00 86.75 92 LYS A N 1
ATOM 764 C CA . LYS A 1 92 ? 18.108 7.966 11.477 1.00 86.75 92 LYS A CA 1
ATOM 765 C C . LYS A 1 92 ? 19.630 7.823 11.451 1.00 86.75 92 LYS A C 1
ATOM 767 O O . LYS A 1 92 ? 20.197 7.511 10.407 1.00 86.75 92 LYS A O 1
ATOM 772 N N . ILE A 1 93 ? 20.289 8.125 12.570 1.00 91.44 93 ILE A N 1
ATOM 773 C CA . ILE A 1 93 ? 21.755 8.080 12.683 1.00 91.44 93 ILE A CA 1
ATOM 774 C C . ILE A 1 93 ? 22.234 6.630 12.614 1.00 91.44 93 ILE A C 1
ATOM 776 O O . ILE A 1 93 ? 23.117 6.321 11.820 1.00 91.44 93 ILE A O 1
ATOM 780 N N . GLU A 1 94 ? 21.603 5.752 13.391 1.00 91.81 94 GLU A N 1
ATOM 781 C CA . GLU A 1 94 ? 21.897 4.321 13.439 1.00 91.81 94 GLU A CA 1
ATOM 782 C C . GLU A 1 94 ? 21.715 3.673 12.061 1.00 91.81 94 GLU A C 1
ATOM 784 O O . GLU A 1 94 ? 22.641 3.058 11.541 1.00 91.81 94 GLU A O 1
ATOM 789 N N . ILE A 1 95 ? 20.575 3.917 11.407 1.00 85.75 95 ILE A N 1
ATOM 790 C CA . ILE A 1 95 ? 20.266 3.387 10.071 1.00 85.75 95 ILE A CA 1
ATOM 791 C C . ILE A 1 95 ? 21.279 3.875 9.028 1.00 85.75 95 ILE A C 1
ATOM 793 O O . ILE A 1 95 ? 21.703 3.103 8.174 1.00 85.75 95 ILE A O 1
ATOM 797 N N . LYS A 1 96 ? 21.697 5.146 9.086 1.00 84.25 96 LYS A N 1
ATOM 798 C CA . LYS A 1 96 ? 22.698 5.698 8.155 1.00 84.25 96 LYS A CA 1
ATOM 799 C C . LYS A 1 96 ? 24.113 5.177 8.392 1.00 84.25 96 LYS A C 1
ATOM 801 O O . LYS A 1 96 ? 24.919 5.221 7.467 1.00 84.25 96 LYS A O 1
ATOM 806 N N . ALA A 1 97 ? 24.422 4.736 9.608 1.00 87.56 97 ALA A N 1
ATOM 807 C CA . ALA A 1 97 ? 25.711 4.141 9.942 1.00 87.56 97 ALA A CA 1
ATOM 808 C C . ALA A 1 97 ? 25.823 2.683 9.462 1.00 87.56 97 ALA A C 1
ATOM 810 O O . ALA A 1 97 ? 26.933 2.154 9.372 1.00 87.56 97 ALA A O 1
ATOM 811 N N . VAL A 1 98 ? 24.699 2.038 9.123 1.00 81.94 98 VAL A N 1
ATOM 812 C CA . VAL A 1 98 ? 24.697 0.695 8.538 1.00 81.94 98 VAL A CA 1
ATOM 813 C C . VAL A 1 98 ? 25.392 0.733 7.180 1.00 81.94 98 VAL A C 1
ATOM 815 O O . VAL A 1 98 ? 24.957 1.402 6.243 1.00 81.94 98 VAL A O 1
ATOM 818 N N . THR A 1 99 ? 26.475 -0.031 7.060 1.00 81.69 99 THR A N 1
ATOM 819 C CA . THR A 1 99 ? 27.127 -0.263 5.773 1.00 81.69 99 THR A CA 1
ATOM 820 C C . THR A 1 99 ? 26.408 -1.395 5.039 1.00 81.69 99 THR A C 1
ATOM 822 O O . THR A 1 99 ? 26.079 -2.415 5.651 1.00 81.69 99 THR A O 1
ATOM 825 N N . PRO A 1 100 ? 26.135 -1.250 3.730 1.00 71.56 100 PRO A N 1
ATOM 826 C CA . PRO A 1 100 ? 25.569 -2.338 2.952 1.00 71.56 100 PRO A CA 1
ATOM 827 C C . PRO A 1 100 ? 26.477 -3.563 3.025 1.00 71.56 100 PRO A C 1
ATOM 829 O O . PRO A 1 100 ? 27.692 -3.456 2.846 1.00 71.56 100 PRO A O 1
ATOM 832 N N . VAL A 1 101 ? 25.888 -4.738 3.243 1.00 71.94 101 VAL A N 1
ATOM 833 C CA . VAL A 1 101 ? 26.627 -5.996 3.140 1.00 71.94 101 VAL A CA 1
ATOM 834 C C . VAL A 1 101 ? 27.009 -6.195 1.673 1.00 71.94 101 VAL A C 1
ATOM 836 O O . VAL A 1 101 ? 26.218 -6.677 0.864 1.00 71.94 101 VAL A O 1
ATOM 839 N N . VAL A 1 102 ? 28.233 -5.808 1.316 1.00 58.00 102 VAL A N 1
ATOM 840 C CA . VAL A 1 102 ? 28.830 -6.139 0.020 1.00 58.00 102 VAL A CA 1
ATOM 841 C C . VAL A 1 102 ? 29.386 -7.551 0.139 1.00 58.00 102 VAL A C 1
ATOM 843 O O . VAL A 1 102 ? 30.475 -7.780 0.664 1.00 58.00 102 VAL A O 1
ATOM 846 N N . SER A 1 103 ? 28.602 -8.534 -0.290 1.00 49.81 103 SER A N 1
ATOM 847 C CA . SER A 1 103 ? 29.061 -9.918 -0.301 1.00 49.81 103 SER A CA 1
ATOM 848 C C . SER A 1 103 ? 30.204 -10.091 -1.316 1.00 49.81 103 SER A C 1
ATOM 850 O O . SER A 1 103 ? 30.088 -9.683 -2.469 1.00 49.81 103 SER A O 1
ATOM 852 N N . LYS A 1 104 ? 31.311 -10.732 -0.903 1.00 56.59 104 LYS A N 1
ATOM 853 C CA . LYS A 1 104 ? 32.439 -11.108 -1.792 1.00 56.59 104 LYS A CA 1
ATOM 854 C C . LYS A 1 104 ? 32.071 -12.209 -2.804 1.00 56.59 104 LYS A C 1
ATOM 856 O O . LYS A 1 104 ? 32.856 -12.524 -3.691 1.00 56.59 104 LYS A O 1
ATOM 861 N N . LYS A 1 105 ? 30.887 -12.807 -2.662 1.00 53.59 105 LYS A N 1
ATOM 862 C CA . LYS A 1 105 ? 30.220 -13.673 -3.644 1.00 53.59 105 LYS A CA 1
ATOM 863 C C . LYS A 1 105 ? 28.887 -13.024 -3.992 1.00 53.59 105 LYS A C 1
ATOM 865 O O . LYS A 1 105 ? 28.291 -12.421 -3.108 1.00 53.59 105 LYS A O 1
ATOM 870 N N . GLU A 1 106 ? 28.392 -13.151 -5.220 1.00 40.97 106 GLU A N 1
ATOM 871 C CA . GLU A 1 106 ? 27.017 -12.719 -5.513 1.00 40.97 106 GLU A CA 1
ATOM 872 C C . GLU A 1 106 ? 26.069 -13.264 -4.425 1.00 40.97 106 GLU A C 1
ATOM 874 O O . GLU A 1 106 ? 26.232 -14.428 -4.028 1.00 40.97 106 GLU A O 1
ATOM 879 N N . PRO A 1 107 ? 25.136 -12.450 -3.884 1.00 44.66 107 PRO A N 1
ATOM 880 C CA . PRO A 1 107 ? 24.123 -12.969 -2.973 1.00 44.66 107 PRO A CA 1
ATOM 881 C C . PRO A 1 107 ? 23.490 -14.193 -3.639 1.00 44.66 107 PRO A C 1
ATOM 883 O O . PRO A 1 107 ? 23.331 -14.173 -4.867 1.00 44.66 107 PRO A O 1
ATOM 886 N N . PRO A 1 108 ? 23.177 -15.270 -2.890 1.00 44.06 108 PRO A N 1
ATOM 887 C CA . PRO A 1 108 ? 22.512 -16.418 -3.481 1.00 44.06 108 PRO A CA 1
ATOM 888 C C . PRO A 1 108 ? 21.333 -15.870 -4.268 1.00 44.06 108 PRO A C 1
ATOM 890 O O . PRO A 1 108 ? 20.486 -15.180 -3.692 1.00 44.06 108 PRO A O 1
ATOM 893 N N . LYS A 1 109 ? 21.356 -16.079 -5.596 1.00 37.50 109 LYS A N 1
ATOM 894 C CA . LYS A 1 109 ? 20.268 -15.655 -6.478 1.00 37.50 109 LYS A CA 1
ATOM 895 C C . LYS A 1 109 ? 19.000 -16.066 -5.755 1.00 37.50 109 LYS A C 1
ATOM 897 O O . LYS A 1 109 ? 18.939 -17.233 -5.347 1.00 37.50 109 LYS A O 1
ATOM 902 N N . PRO A 1 110 ? 18.079 -15.127 -5.492 1.00 37.03 110 PRO A N 1
ATOM 903 C CA . PRO A 1 110 ? 16.957 -15.435 -4.638 1.00 37.03 110 PRO A CA 1
ATOM 904 C C . PRO A 1 110 ? 16.317 -16.710 -5.174 1.00 37.03 110 PRO A C 1
ATOM 906 O O . PRO A 1 110 ? 16.162 -16.855 -6.392 1.00 37.03 110 PRO A O 1
ATOM 909 N N . VAL A 1 111 ? 16.082 -17.676 -4.281 1.00 39.28 111 VAL A N 1
ATOM 910 C CA . VAL A 1 111 ? 15.536 -18.995 -4.621 1.00 39.28 111 VAL A CA 1
ATOM 911 C C . VAL A 1 111 ? 14.056 -18.807 -4.948 1.00 39.28 111 VAL A C 1
ATOM 913 O O . VAL A 1 111 ? 13.159 -19.262 -4.252 1.00 39.28 111 VAL A O 1
ATOM 916 N N . PHE A 1 112 ? 13.796 -18.069 -6.017 1.00 43.19 112 PHE A N 1
ATOM 917 C CA . PHE A 1 112 ? 12.539 -18.051 -6.719 1.00 43.19 112 PHE A CA 1
ATOM 918 C C . PHE A 1 112 ? 12.657 -19.140 -7.774 1.00 43.19 112 PHE A C 1
ATOM 920 O O . PHE A 1 112 ? 13.667 -19.244 -8.476 1.00 43.19 112 PHE A O 1
ATOM 927 N N . SER A 1 113 ? 11.662 -20.027 -7.804 1.00 34.62 113 SER A N 1
ATOM 928 C CA . SER A 1 113 ? 11.646 -21.198 -8.676 1.00 34.62 113 SER A CA 1
ATOM 929 C C . SER A 1 113 ? 12.104 -20.836 -10.095 1.00 34.62 113 SER A C 1
ATOM 931 O O . SER A 1 113 ? 11.755 -19.775 -10.614 1.00 34.62 113 SER A O 1
ATOM 933 N N . LYS A 1 114 ? 12.877 -21.729 -10.722 1.00 36.84 114 LYS A N 1
ATOM 934 C CA . LYS A 1 114 ? 13.524 -21.599 -12.044 1.00 36.84 114 LYS A CA 1
ATOM 935 C C . LYS A 1 114 ? 12.594 -21.256 -13.235 1.00 36.84 114 LYS A C 1
ATOM 937 O O . LYS A 1 114 ? 13.022 -21.393 -14.375 1.00 36.84 114 LYS A O 1
ATOM 942 N N . LYS A 1 115 ? 11.344 -20.836 -13.023 1.00 44.28 115 LYS A N 1
ATOM 943 C CA . LYS A 1 115 ? 10.390 -20.486 -14.083 1.00 44.28 115 LYS A CA 1
ATOM 944 C C . LYS A 1 115 ? 10.336 -18.997 -14.444 1.00 44.28 115 LYS A C 1
ATOM 946 O O . LYS A 1 115 ? 9.943 -18.705 -15.567 1.00 44.28 115 LYS A O 1
ATOM 951 N N . SER A 1 116 ? 10.792 -18.076 -13.588 1.00 47.69 116 SER A N 1
ATOM 952 C CA . SER A 1 116 ? 10.685 -16.634 -13.878 1.00 47.69 116 SER A CA 1
ATOM 953 C C . SER A 1 116 ? 11.934 -15.872 -13.426 1.00 47.69 116 SER A C 1
ATOM 955 O O . SER A 1 116 ? 12.131 -15.647 -12.237 1.00 47.69 116 SER A O 1
ATOM 957 N N . GLY A 1 117 ? 12.808 -15.484 -14.362 1.00 55.81 117 GLY A N 1
ATOM 958 C CA . GLY A 1 117 ? 13.928 -14.577 -14.065 1.00 55.81 117 GLY A CA 1
ATOM 959 C C . GLY A 1 117 ? 13.452 -13.153 -13.717 1.00 55.81 117 GLY A C 1
ATOM 960 O O . GLY A 1 117 ? 12.273 -12.853 -13.909 1.00 55.81 117 GLY A O 1
ATOM 961 N N . PRO A 1 118 ? 14.348 -12.241 -13.279 1.00 57.38 118 PRO A N 1
ATOM 962 C CA . PRO A 1 118 ? 13.997 -10.857 -12.903 1.00 57.38 118 PRO A CA 1
ATOM 963 C C . PRO A 1 118 ? 13.183 -10.111 -13.979 1.00 57.38 118 PRO A C 1
ATOM 965 O O . PRO A 1 118 ? 12.280 -9.343 -13.674 1.00 57.38 118 PRO A O 1
ATOM 968 N N . LYS A 1 119 ? 13.411 -10.450 -15.252 1.00 62.47 119 LYS A N 1
ATOM 969 C CA . LYS A 1 119 ? 12.717 -9.926 -16.441 1.00 62.47 119 LYS A CA 1
ATOM 970 C C . LYS A 1 119 ? 11.209 -10.219 -16.500 1.00 62.47 119 LYS A C 1
ATOM 972 O O . LYS A 1 119 ? 10.499 -9.610 -17.291 1.00 62.47 119 LYS A O 1
ATOM 977 N N . LEU A 1 120 ? 10.719 -11.168 -15.701 1.00 72.94 120 LEU A N 1
ATOM 978 C CA . LEU A 1 120 ? 9.316 -11.597 -15.674 1.00 72.94 120 LEU A CA 1
ATOM 979 C C . LEU A 1 120 ? 8.621 -11.255 -14.350 1.00 72.94 120 LEU A C 1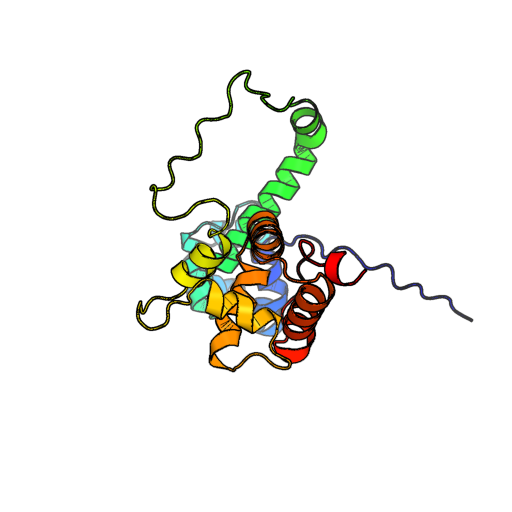
ATOM 981 O O . LEU A 1 120 ? 7.475 -11.652 -14.156 1.00 72.94 120 LEU A O 1
ATOM 985 N N . MET A 1 121 ? 9.277 -10.534 -13.436 1.00 82.12 121 MET A N 1
ATOM 986 C CA . MET A 1 121 ? 8.681 -10.240 -12.130 1.00 82.12 121 MET A CA 1
ATOM 987 C C . MET A 1 121 ? 7.475 -9.304 -12.241 1.00 82.12 121 MET A C 1
ATOM 989 O O . MET A 1 121 ? 6.471 -9.582 -11.601 1.00 82.12 121 MET A O 1
ATOM 993 N N . LEU A 1 122 ? 7.492 -8.302 -13.135 1.00 88.56 122 LEU A N 1
ATOM 994 C CA . LEU A 1 122 ? 6.296 -7.482 -13.389 1.00 88.56 122 LEU A CA 1
ATOM 995 C C . LEU A 1 122 ? 5.110 -8.336 -13.864 1.00 88.56 122 LEU A C 1
ATOM 997 O O . LEU A 1 122 ? 3.990 -8.153 -13.397 1.00 88.56 122 LEU A O 1
ATOM 1001 N N . LEU A 1 123 ? 5.366 -9.301 -14.756 1.00 90.81 123 LEU A N 1
ATOM 1002 C CA . LEU A 1 123 ? 4.345 -10.235 -15.229 1.00 90.81 123 LEU A CA 1
ATOM 1003 C C . LEU A 1 123 ? 3.789 -11.089 -14.090 1.00 90.81 123 LEU A C 1
ATOM 1005 O O . LEU A 1 123 ? 2.579 -11.266 -13.983 1.00 90.81 123 LEU A O 1
ATOM 1009 N N . ALA A 1 124 ? 4.674 -11.607 -13.241 1.00 84.94 124 ALA A N 1
ATOM 1010 C CA . ALA A 1 124 ? 4.278 -12.394 -12.086 1.00 84.94 124 ALA A CA 1
ATOM 1011 C C . ALA A 1 124 ? 3.436 -11.562 -11.110 1.00 84.94 124 ALA A C 1
ATOM 1013 O O . ALA A 1 124 ? 2.401 -12.046 -10.668 1.00 84.94 124 ALA A O 1
ATOM 1014 N N . THR A 1 125 ? 3.826 -10.317 -10.824 1.00 89.31 125 THR A N 1
ATOM 1015 C CA . THR A 1 125 ? 3.055 -9.403 -9.972 1.00 89.31 125 THR A CA 1
ATOM 1016 C C . THR A 1 125 ? 1.650 -9.190 -10.527 1.00 89.31 125 THR A C 1
ATOM 1018 O O . THR A 1 125 ? 0.684 -9.369 -9.795 1.00 89.31 125 THR A O 1
ATOM 1021 N N . VAL A 1 126 ? 1.514 -8.903 -11.826 1.00 89.62 126 VAL A N 1
ATOM 1022 C CA . VAL A 1 126 ? 0.194 -8.723 -12.455 1.00 89.62 126 VAL A CA 1
ATOM 1023 C C . VAL A 1 126 ? -0.649 -10.001 -12.394 1.00 89.62 126 VAL A C 1
ATOM 1025 O O . VAL A 1 126 ? -1.802 -9.952 -11.971 1.00 89.62 126 VAL A O 1
ATOM 1028 N N . ASN A 1 127 ? -0.088 -11.153 -12.764 1.00 89.12 127 ASN A N 1
ATOM 1029 C CA . ASN A 1 127 ? -0.845 -12.408 -12.821 1.00 89.12 127 ASN A CA 1
ATOM 1030 C C . ASN A 1 127 ? -1.180 -12.980 -11.440 1.00 89.12 127 ASN A C 1
ATOM 1032 O O . ASN A 1 127 ? -2.221 -13.613 -11.281 1.00 89.12 127 ASN A O 1
ATOM 1036 N N . ASN A 1 128 ? -0.338 -12.755 -10.430 1.00 86.25 128 ASN A N 1
ATOM 1037 C CA . ASN A 1 128 ? -0.620 -13.183 -9.058 1.00 86.25 128 ASN A CA 1
ATOM 1038 C C . ASN A 1 128 ? -1.823 -12.445 -8.459 1.00 86.25 128 ASN A C 1
ATOM 1040 O O . ASN A 1 128 ? -2.483 -12.985 -7.572 1.00 86.25 128 ASN A O 1
ATOM 1044 N N . SER A 1 129 ? -2.138 -11.255 -8.971 1.00 81.94 129 SER A N 1
ATOM 1045 C CA . SER A 1 129 ? -3.325 -10.495 -8.584 1.00 81.94 129 SER A CA 1
ATOM 1046 C C . SER A 1 129 ? -4.596 -10.953 -9.337 1.00 81.94 129 SER A C 1
ATOM 1048 O O . SER A 1 129 ? -5.686 -10.450 -9.077 1.00 81.94 129 SER A O 1
ATOM 1050 N N . ILE A 1 130 ? -4.505 -11.955 -10.229 1.00 77.19 130 ILE A N 1
ATOM 1051 C CA . ILE A 1 130 ? -5.620 -12.487 -11.034 1.00 77.19 130 ILE A CA 1
ATOM 1052 C C . ILE A 1 130 ? -5.905 -13.949 -10.662 1.00 77.19 130 ILE A C 1
ATOM 1054 O O . ILE A 1 130 ? -5.084 -14.846 -10.858 1.00 77.19 130 ILE A O 1
ATOM 1058 N N . GLY A 1 131 ? -7.111 -14.208 -10.146 1.00 69.94 131 GLY A N 1
ATOM 1059 C CA . GLY A 1 131 ? -7.497 -15.533 -9.644 1.00 69.94 131 GLY A CA 1
ATOM 1060 C C . GLY A 1 131 ? -7.773 -16.588 -10.724 1.00 69.94 131 GLY A C 1
ATOM 1061 O O . GLY A 1 131 ? -7.536 -17.774 -10.492 1.00 69.94 131 GLY A O 1
ATOM 1062 N N . ARG A 1 132 ? -8.270 -16.191 -11.904 1.00 76.19 132 ARG A N 1
ATOM 1063 C CA . ARG A 1 132 ? -8.540 -17.118 -13.016 1.00 76.19 132 ARG A CA 1
ATOM 1064 C C . ARG A 1 132 ? -7.319 -17.194 -13.925 1.00 76.19 132 ARG A C 1
ATOM 1066 O O . ARG A 1 132 ? -6.875 -16.184 -14.451 1.00 76.19 132 ARG A O 1
ATOM 1073 N N . LYS A 1 133 ? -6.797 -18.404 -14.132 1.00 76.19 133 LYS A N 1
ATOM 1074 C CA . LYS A 1 133 ? -5.603 -18.622 -14.965 1.00 76.19 133 LYS A CA 1
ATOM 1075 C C . LYS A 1 133 ? -5.821 -18.289 -16.440 1.00 76.19 133 LYS A C 1
ATOM 1077 O O . LYS A 1 133 ? -4.865 -17.916 -17.103 1.00 76.19 133 LYS A O 1
ATOM 1082 N N . ASP A 1 134 ? -7.051 -18.409 -16.928 1.00 79.19 134 ASP A N 1
ATOM 1083 C CA . ASP A 1 134 ? -7.393 -18.086 -18.319 1.00 79.19 134 ASP A CA 1
ATOM 1084 C C . ASP A 1 134 ? -7.318 -16.574 -18.598 1.00 79.19 134 ASP A C 1
ATOM 1086 O O . ASP A 1 134 ? -7.148 -16.171 -19.742 1.00 79.19 134 ASP A O 1
ATOM 1090 N N . ASP A 1 135 ? -7.360 -15.755 -17.541 1.00 78.12 135 ASP A N 1
ATOM 1091 C CA . ASP A 1 135 ? -7.240 -14.295 -17.600 1.00 78.12 135 ASP A CA 1
ATOM 1092 C C . ASP A 1 135 ? -5.788 -13.829 -17.356 1.00 78.12 135 ASP A C 1
ATOM 1094 O O . ASP A 1 135 ? -5.524 -12.640 -17.167 1.00 78.12 135 ASP A O 1
ATOM 1098 N N . HIS A 1 136 ? -4.825 -14.760 -17.281 1.00 86.06 136 HIS A N 1
ATOM 1099 C CA . HIS A 1 136 ? -3.418 -14.418 -17.078 1.00 86.06 136 HIS A CA 1
ATOM 1100 C C . HIS A 1 136 ? -2.826 -13.818 -18.345 1.00 86.06 136 HIS A C 1
ATOM 1102 O O . HIS A 1 136 ? -2.919 -14.372 -19.437 1.00 86.06 136 HIS A O 1
ATOM 1108 N N . TYR A 1 137 ? -2.117 -12.715 -18.160 1.00 90.25 137 TYR A N 1
ATOM 1109 C CA . TYR A 1 137 ? -1.372 -12.066 -19.217 1.00 90.25 137 TYR A CA 1
ATOM 1110 C C . TYR A 1 137 ? -0.143 -12.901 -19.570 1.00 90.25 137 TYR A C 1
ATOM 1112 O O . TYR A 1 137 ? 0.488 -13.540 -18.719 1.00 90.25 137 TYR A O 1
ATOM 1120 N N . THR A 1 138 ? 0.271 -12.832 -20.825 1.00 91.75 138 THR A N 1
ATOM 1121 C CA . THR A 1 138 ? 1.641 -13.131 -21.226 1.00 91.75 138 THR A CA 1
ATOM 1122 C C . THR A 1 138 ? 2.499 -11.871 -21.119 1.00 91.75 138 THR A C 1
ATOM 1124 O O . THR A 1 138 ? 2.014 -10.740 -21.057 1.00 91.75 138 THR A O 1
ATOM 1127 N N . ALA A 1 139 ? 3.823 -12.036 -21.169 1.00 88.75 139 ALA A N 1
ATOM 1128 C CA . ALA A 1 139 ? 4.717 -10.882 -21.253 1.00 88.75 139 ALA A CA 1
ATOM 1129 C C . ALA A 1 139 ? 4.456 -10.036 -22.516 1.00 88.75 139 ALA A C 1
ATOM 1131 O O . ALA A 1 139 ? 4.761 -8.845 -22.523 1.00 88.75 139 ALA A O 1
ATOM 1132 N N . LYS A 1 140 ? 3.924 -10.640 -23.591 1.00 90.56 140 LYS A N 1
ATOM 1133 C CA . LYS A 1 140 ? 3.593 -9.912 -24.818 1.00 90.56 140 LYS A CA 1
ATOM 1134 C C . LYS A 1 140 ? 2.310 -9.100 -24.652 1.00 90.56 140 LYS A C 1
ATOM 1136 O O . LYS A 1 140 ? 2.275 -7.969 -25.120 1.00 90.56 140 LYS A O 1
ATOM 1141 N N . ASP A 1 141 ? 1.327 -9.619 -23.926 1.00 93.44 141 ASP A N 1
ATOM 1142 C CA . ASP A 1 141 ? 0.095 -8.882 -23.627 1.00 93.44 141 ASP A CA 1
ATOM 1143 C C . ASP A 1 141 ? 0.404 -7.640 -22.789 1.00 93.44 141 ASP A C 1
ATOM 1145 O O . ASP A 1 141 ? 0.035 -6.534 -23.175 1.0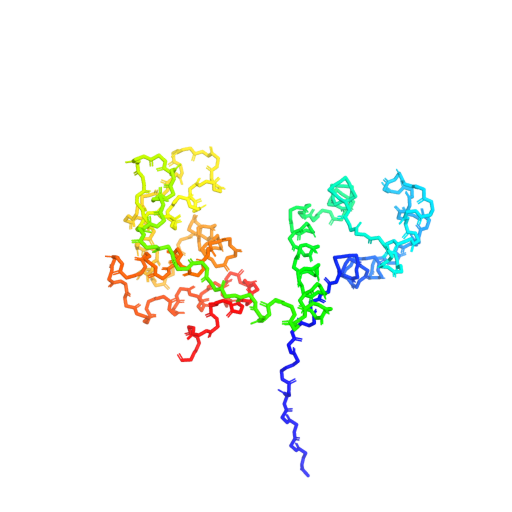0 93.44 141 ASP A O 1
ATOM 1149 N N . LEU A 1 142 ? 1.214 -7.785 -21.730 1.00 94.25 142 LEU A N 1
ATOM 1150 C CA . LEU A 1 142 ? 1.661 -6.629 -20.945 1.00 94.25 142 LEU A CA 1
ATOM 1151 C C . LEU A 1 142 ? 2.435 -5.617 -21.783 1.00 94.25 142 LEU A C 1
ATOM 1153 O O . LEU A 1 142 ? 2.225 -4.421 -21.634 1.00 94.25 142 LEU A O 1
ATOM 1157 N N . GLU A 1 143 ? 3.324 -6.073 -22.665 1.00 95.44 143 GLU A N 1
ATOM 1158 C CA . GLU A 1 143 ? 4.048 -5.191 -23.578 1.00 95.44 143 GLU A CA 1
ATOM 1159 C C . GLU A 1 143 ? 3.086 -4.422 -24.494 1.00 95.44 143 GLU A C 1
ATOM 1161 O O . GLU A 1 143 ? 3.244 -3.213 -24.652 1.00 95.44 143 GLU A O 1
ATOM 1166 N N . ASN A 1 144 ? 2.066 -5.083 -25.049 1.00 95.25 144 ASN A N 1
ATOM 1167 C CA . ASN A 1 144 ? 1.087 -4.461 -25.942 1.00 95.25 144 ASN A CA 1
ATOM 1168 C C . ASN A 1 144 ? 0.313 -3.323 -25.254 1.00 95.25 144 ASN A C 1
ATOM 1170 O O . ASN A 1 144 ? 0.076 -2.293 -25.890 1.00 95.25 144 ASN A O 1
ATOM 1174 N N . ILE A 1 145 ? 0.025 -3.441 -23.953 1.00 96.50 145 ILE A N 1
ATOM 1175 C CA . ILE A 1 145 ? -0.617 -2.381 -23.155 1.00 96.50 145 ILE A CA 1
ATOM 1176 C C . ILE A 1 145 ? 0.193 -1.073 -23.195 1.00 96.50 145 ILE A C 1
ATOM 1178 O O . ILE A 1 145 ? -0.384 0.005 -23.328 1.00 96.50 145 ILE A O 1
ATOM 1182 N N . PHE A 1 146 ? 1.531 -1.133 -23.163 1.00 95.88 146 PHE A N 1
ATOM 1183 C CA . PHE A 1 146 ? 2.372 0.072 -23.272 1.00 95.88 146 PHE A CA 1
ATOM 1184 C C . PHE A 1 146 ? 2.279 0.745 -24.644 1.00 95.88 146 PHE A C 1
ATOM 1186 O O . PHE A 1 146 ? 2.549 1.942 -24.764 1.00 95.88 146 PHE A O 1
ATOM 1193 N N . TYR A 1 147 ? 1.949 -0.009 -25.692 1.00 94.06 147 TYR A N 1
ATOM 1194 C CA . TYR A 1 147 ? 1.856 0.515 -27.052 1.00 94.06 147 TYR A CA 1
ATOM 1195 C C . TYR A 1 147 ? 0.452 0.977 -27.431 1.00 94.06 147 TYR A C 1
ATOM 1197 O O . TYR A 1 147 ? 0.351 1.789 -28.359 1.00 94.06 147 TYR A O 1
ATOM 1205 N N . ALA A 1 148 ? -0.575 0.529 -26.706 1.00 88.56 148 ALA A N 1
ATOM 1206 C CA . ALA A 1 148 ? -1.959 0.933 -26.897 1.00 88.56 148 ALA A CA 1
ATOM 1207 C C . ALA A 1 148 ? -2.115 2.460 -26.791 1.00 88.56 148 ALA A C 1
ATOM 1209 O O . ALA A 1 148 ? -1.521 3.112 -25.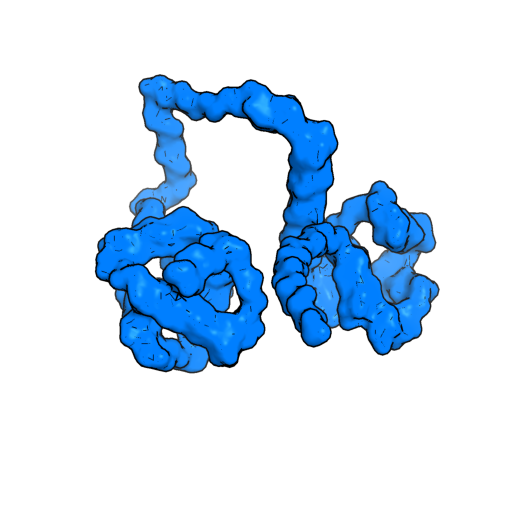931 1.00 88.56 148 ALA A O 1
ATOM 1210 N N . GLN A 1 149 ? -2.917 3.049 -27.683 1.00 77.31 149 GLN A N 1
ATOM 1211 C CA . GLN A 1 149 ? -3.314 4.456 -27.543 1.00 77.31 149 GLN A CA 1
ATOM 1212 C C . GLN A 1 149 ? -4.264 4.639 -26.355 1.00 77.31 149 GLN A C 1
ATOM 1214 O O . GLN A 1 149 ? -4.162 5.623 -25.626 1.00 77.31 149 GLN A O 1
ATOM 1219 N N . VAL A 1 150 ? -5.157 3.668 -26.163 1.00 85.88 150 VAL A N 1
ATOM 1220 C CA . VAL A 1 150 ? -6.087 3.555 -25.041 1.00 85.88 150 VAL A CA 1
ATOM 1221 C C . VAL A 1 150 ? -6.106 2.075 -24.648 1.00 85.88 150 VAL A C 1
ATOM 1223 O O . VAL A 1 150 ? -6.527 1.267 -25.476 1.00 85.88 150 VAL A O 1
ATOM 1226 N N . PRO A 1 151 ? -5.609 1.699 -23.455 1.00 89.25 151 PRO A N 1
ATOM 1227 C CA . PRO A 1 151 ? -5.757 0.343 -22.932 1.00 89.25 151 PRO A CA 1
ATOM 1228 C C . PRO A 1 151 ? -7.222 -0.099 -22.895 1.00 89.25 151 PRO A C 1
ATOM 1230 O O . PRO A 1 151 ? -8.114 0.725 -22.666 1.00 89.25 151 PRO A O 1
ATOM 1233 N N . GLU A 1 152 ? -7.473 -1.388 -23.111 1.00 85.88 152 GLU A N 1
ATOM 1234 C CA . GLU A 1 152 ? -8.831 -1.922 -23.087 1.00 85.88 152 GLU A CA 1
ATOM 1235 C C . GLU A 1 152 ? -9.373 -1.989 -21.654 1.00 85.88 152 GLU A C 1
ATOM 1237 O O . GLU A 1 152 ? -8.626 -1.975 -20.675 1.00 85.88 152 GLU A O 1
ATOM 1242 N N . THR A 1 153 ? -10.697 -2.107 -21.504 1.00 82.06 153 THR A N 1
ATOM 1243 C CA . THR A 1 153 ? -11.315 -2.179 -20.165 1.00 82.06 153 THR A CA 1
ATOM 1244 C C . THR A 1 153 ? -10.793 -3.363 -19.347 1.00 82.06 153 THR A C 1
ATOM 1246 O O . THR A 1 153 ? -10.634 -3.242 -18.132 1.00 82.06 153 THR A O 1
ATOM 1249 N N . GLN A 1 154 ? -10.473 -4.477 -20.010 1.00 84.25 154 GLN A N 1
ATOM 1250 C CA . GLN A 1 154 ? -9.854 -5.647 -19.384 1.00 84.25 154 GLN A CA 1
ATOM 1251 C C . GLN A 1 154 ? -8.438 -5.366 -18.846 1.00 84.25 154 GLN A C 1
ATOM 1253 O O . GLN A 1 154 ? -8.080 -5.867 -17.780 1.00 84.25 154 GLN A O 1
ATOM 1258 N N . ASP A 1 155 ? -7.687 -4.468 -19.493 1.00 90.94 155 ASP A N 1
ATOM 1259 C CA . ASP A 1 155 ? -6.315 -4.104 -19.119 1.00 90.94 155 ASP A CA 1
ATOM 1260 C C . ASP A 1 155 ? -6.250 -3.149 -17.926 1.00 90.94 155 ASP A C 1
ATOM 1262 O O . ASP A 1 155 ? -5.205 -3.012 -17.287 1.00 90.94 155 ASP A O 1
ATOM 1266 N N . HIS A 1 156 ? -7.354 -2.470 -17.591 1.00 92.00 156 HIS A N 1
ATOM 1267 C CA . HIS A 1 156 ? -7.380 -1.475 -16.515 1.00 92.00 156 HIS A CA 1
ATOM 1268 C C . HIS A 1 156 ? -6.853 -2.034 -15.191 1.00 92.00 156 HIS A C 1
ATOM 1270 O O . HIS A 1 156 ? -6.217 -1.310 -14.423 1.00 92.00 156 HIS A O 1
ATOM 1276 N N . TYR A 1 157 ? -7.124 -3.311 -14.917 1.00 88.00 157 TYR A N 1
ATOM 1277 C CA . TYR A 1 157 ? -6.631 -3.973 -13.720 1.00 88.00 157 TYR A CA 1
ATOM 1278 C C . TYR A 1 157 ? -5.106 -4.117 -13.751 1.00 88.00 157 TYR A C 1
ATOM 1280 O O . TYR A 1 157 ? -4.438 -3.630 -12.841 1.00 88.00 157 TYR A O 1
ATOM 1288 N N . ALA A 1 158 ? -4.554 -4.664 -14.838 1.00 93.50 158 ALA A N 1
ATOM 1289 C CA . ALA A 1 158 ? -3.112 -4.800 -15.024 1.00 93.50 158 ALA A CA 1
ATOM 1290 C C . ALA A 1 158 ? -2.396 -3.445 -14.925 1.00 93.50 158 ALA A C 1
ATOM 1292 O O . ALA A 1 158 ? -1.403 -3.322 -14.209 1.00 93.50 158 ALA A O 1
ATOM 1293 N N . VAL A 1 159 ? -2.940 -2.403 -15.565 1.00 95.69 159 VAL A N 1
ATOM 1294 C CA . VAL A 1 159 ? -2.396 -1.036 -15.500 1.00 95.69 159 VAL A CA 1
ATOM 1295 C C . VAL A 1 159 ? -2.376 -0.510 -14.065 1.00 95.69 159 VAL A C 1
ATOM 1297 O O . VAL A 1 159 ? -1.384 0.084 -13.646 1.00 95.69 159 VAL A O 1
ATOM 1300 N N . ARG A 1 160 ? -3.438 -0.733 -13.279 1.00 94.38 160 ARG A N 1
ATOM 1301 C CA . ARG A 1 160 ? -3.447 -0.346 -11.859 1.00 94.38 160 ARG A CA 1
ATOM 1302 C C . ARG A 1 160 ? -2.370 -1.100 -11.090 1.00 94.38 160 ARG A C 1
ATOM 1304 O O . ARG A 1 160 ? -1.538 -0.453 -10.463 1.00 94.38 160 ARG A O 1
ATOM 1311 N N . THR A 1 161 ? -2.328 -2.424 -11.205 1.00 92.44 161 THR A N 1
ATOM 1312 C CA . THR A 1 161 ? -1.358 -3.275 -10.505 1.00 92.44 161 THR A CA 1
ATOM 1313 C C . THR A 1 161 ? 0.090 -2.874 -10.819 1.00 92.44 161 THR A C 1
ATOM 1315 O O . THR A 1 161 ? 0.900 -2.772 -9.894 1.00 92.44 161 THR A O 1
ATOM 1318 N N . MET A 1 162 ? 0.410 -2.521 -12.072 1.00 94.56 162 MET A N 1
ATOM 1319 C CA . MET A 1 162 ? 1.738 -2.009 -12.458 1.00 94.56 162 MET A CA 1
ATOM 1320 C C . MET A 1 162 ? 2.156 -0.748 -11.690 1.00 94.56 162 MET A C 1
ATOM 1322 O O . MET A 1 162 ? 3.339 -0.574 -11.410 1.00 94.56 162 MET A O 1
ATOM 1326 N N . PHE A 1 163 ? 1.216 0.138 -11.355 1.00 94.56 163 PHE A N 1
ATOM 1327 C CA . PHE A 1 163 ? 1.523 1.419 -10.711 1.00 94.56 163 PHE A CA 1
ATOM 1328 C C . PHE A 1 163 ? 1.193 1.468 -9.219 1.00 94.56 163 PHE A C 1
ATOM 1330 O O . PHE A 1 163 ? 1.605 2.413 -8.545 1.00 94.56 163 PHE A O 1
ATOM 1337 N N . THR A 1 164 ? 0.479 0.481 -8.674 1.00 89.88 164 THR A N 1
ATOM 1338 C CA . THR A 1 164 ? 0.113 0.441 -7.247 1.00 89.88 164 THR A CA 1
ATOM 1339 C C . THR A 1 164 ? 0.779 -0.680 -6.464 1.00 89.88 164 THR A C 1
ATOM 1341 O O . THR A 1 164 ? 1.015 -0.507 -5.269 1.00 89.88 164 THR A O 1
ATOM 1344 N N . GLU A 1 165 ? 1.067 -1.815 -7.098 1.00 87.44 165 GLU A N 1
ATOM 1345 C CA . GLU A 1 165 ? 1.558 -3.024 -6.422 1.00 87.44 165 GLU A CA 1
ATOM 1346 C C . GLU A 1 165 ? 2.978 -3.389 -6.850 1.00 87.44 165 GLU A C 1
ATOM 1348 O O . GLU A 1 165 ? 3.786 -3.755 -5.997 1.00 87.44 165 GLU A O 1
ATOM 1353 N N . ALA A 1 166 ? 3.308 -3.233 -8.135 1.00 88.00 166 ALA A N 1
ATOM 1354 C CA . ALA A 1 166 ? 4.642 -3.547 -8.625 1.00 88.00 166 ALA A CA 1
ATOM 1355 C C . ALA A 1 166 ? 5.718 -2.648 -8.008 1.00 88.00 166 ALA A C 1
ATOM 1357 O O . ALA A 1 166 ? 5.520 -1.458 -7.722 1.00 88.00 166 ALA A O 1
ATOM 1358 N N . THR A 1 167 ? 6.902 -3.223 -7.815 1.00 87.50 167 THR A N 1
ATOM 1359 C CA . THR A 1 167 ? 8.064 -2.439 -7.399 1.00 87.50 167 THR A CA 1
ATOM 1360 C C . THR A 1 167 ? 8.585 -1.598 -8.565 1.00 87.50 167 THR A C 1
ATOM 1362 O O . THR A 1 167 ? 8.402 -1.929 -9.738 1.00 87.50 167 THR A O 1
ATOM 1365 N N . LEU A 1 168 ? 9.293 -0.505 -8.257 1.00 79.50 168 LEU A N 1
ATOM 1366 C CA . LEU A 1 168 ? 9.942 0.302 -9.296 1.00 79.50 168 LEU A CA 1
ATOM 1367 C C . LEU A 1 168 ? 10.931 -0.539 -10.119 1.00 79.50 168 LEU A C 1
ATOM 1369 O O . LEU A 1 168 ? 11.017 -0.374 -11.332 1.00 79.50 168 LEU A O 1
ATOM 1373 N N . GLN A 1 169 ? 11.645 -1.461 -9.467 1.00 80.75 169 GLN A N 1
ATOM 1374 C CA . GLN A 1 169 ? 12.617 -2.333 -10.119 1.00 80.75 169 GLN A CA 1
ATOM 1375 C C . GLN A 1 169 ? 11.940 -3.287 -11.109 1.00 80.75 169 GLN A C 1
ATOM 1377 O O . GLN A 1 169 ? 12.389 -3.388 -12.245 1.00 80.75 169 GLN A O 1
ATOM 1382 N N . GLU A 1 170 ? 10.822 -3.912 -10.725 1.00 86.75 170 GLU A N 1
ATOM 1383 C CA . GLU A 1 170 ? 10.030 -4.783 -11.607 1.00 86.75 170 GLU A CA 1
ATOM 1384 C C . GLU A 1 170 ? 9.587 -4.054 -12.873 1.00 86.75 170 GLU A C 1
ATOM 1386 O O . GLU A 1 170 ? 9.751 -4.561 -13.984 1.00 86.75 170 GLU A O 1
ATOM 1391 N N . PHE A 1 171 ? 9.062 -2.839 -12.705 1.00 90.38 171 PHE A N 1
ATOM 1392 C CA . PHE A 1 171 ? 8.627 -2.009 -13.818 1.00 90.38 171 PHE A CA 1
ATOM 1393 C C . PHE A 1 171 ? 9.800 -1.614 -14.723 1.00 90.38 171 PHE A C 1
ATOM 1395 O O . PHE A 1 171 ? 9.730 -1.785 -15.941 1.00 90.38 171 PHE A O 1
ATOM 1402 N N . VAL A 1 172 ? 10.897 -1.118 -14.139 1.00 85.50 172 VAL A N 1
ATOM 1403 C CA . VAL A 1 172 ? 12.087 -0.666 -14.876 1.00 85.50 172 VAL A CA 1
ATOM 1404 C C . VAL A 1 172 ? 12.771 -1.819 -15.614 1.00 85.50 172 VAL A C 1
ATOM 1406 O O . VAL A 1 172 ? 13.196 -1.648 -16.758 1.00 85.50 172 VAL A O 1
ATOM 1409 N N . ASP A 1 173 ? 12.868 -2.994 -14.999 1.00 86.00 173 ASP A N 1
ATOM 1410 C CA . ASP A 1 173 ? 13.469 -4.169 -15.629 1.00 86.00 173 ASP A CA 1
ATOM 1411 C C . ASP A 1 173 ? 12.622 -4.673 -16.789 1.00 86.00 173 ASP A C 1
ATOM 1413 O O . ASP A 1 173 ? 13.170 -5.003 -17.843 1.00 86.00 173 ASP A O 1
ATOM 1417 N N . PHE A 1 174 ? 11.296 -4.660 -16.643 1.00 91.56 174 PHE A N 1
ATOM 1418 C CA . PHE A 1 174 ? 10.393 -5.037 -17.722 1.00 91.56 174 PHE A CA 1
ATOM 1419 C C . PHE A 1 174 ? 10.510 -4.084 -18.919 1.00 91.56 174 PHE A C 1
ATOM 1421 O O . PHE A 1 174 ? 10.726 -4.539 -20.043 1.00 91.56 174 PHE A O 1
ATOM 1428 N N . ILE A 1 175 ? 10.451 -2.761 -18.709 1.00 91.44 175 ILE A N 1
ATOM 1429 C CA . ILE A 1 175 ? 10.575 -1.804 -19.826 1.00 91.44 175 ILE A CA 1
ATOM 1430 C C . ILE A 1 175 ? 11.947 -1.889 -20.506 1.00 91.44 175 ILE A C 1
ATOM 1432 O O . ILE A 1 175 ? 12.026 -1.750 -21.727 1.00 91.44 175 ILE A O 1
ATOM 1436 N N . LYS A 1 176 ? 13.022 -2.165 -19.755 1.00 87.12 176 LYS A N 1
ATOM 1437 C CA . LYS A 1 176 ? 14.368 -2.361 -20.316 1.00 87.12 176 LYS A CA 1
ATOM 1438 C C . LYS A 1 176 ? 14.457 -3.647 -21.130 1.00 87.12 176 LYS A C 1
ATOM 1440 O O . LYS A 1 176 ? 14.955 -3.612 -22.253 1.00 87.12 176 LYS A O 1
ATOM 1445 N N . ASP A 1 177 ? 13.965 -4.763 -20.594 1.00 88.31 177 ASP A N 1
ATOM 1446 C CA . ASP A 1 177 ? 13.997 -6.066 -21.265 1.00 88.31 177 ASP A CA 1
ATOM 1447 C C . ASP A 1 177 ? 13.203 -6.051 -22.574 1.00 88.31 177 ASP A C 1
ATOM 1449 O O . ASP A 1 177 ? 13.699 -6.482 -23.616 1.00 88.31 177 ASP A O 1
ATOM 1453 N N . ARG A 1 178 ? 12.000 -5.469 -22.541 1.00 91.25 178 ARG A N 1
ATOM 1454 C CA . ARG A 1 178 ? 11.111 -5.350 -23.707 1.00 91.25 178 ARG A CA 1
ATOM 1455 C C . ARG A 1 178 ? 11.441 -4.165 -24.608 1.00 91.25 178 ARG A C 1
ATOM 1457 O O . ARG A 1 178 ? 10.751 -3.946 -25.600 1.00 91.25 178 ARG A O 1
ATOM 1464 N N . LYS A 1 179 ? 12.494 -3.404 -24.284 1.00 93.12 179 LYS A N 1
ATOM 1465 C CA . LYS A 1 179 ? 12.935 -2.211 -25.024 1.00 93.12 179 LYS A CA 1
ATOM 1466 C C . LYS A 1 179 ? 11.796 -1.203 -25.239 1.00 93.12 179 LYS A C 1
ATOM 1468 O O . LYS A 1 179 ? 11.690 -0.588 -26.299 1.00 93.12 179 LYS A O 1
ATOM 1473 N N . ILE A 1 180 ? 10.933 -1.043 -24.238 1.00 92.12 180 ILE A N 1
ATOM 1474 C CA . ILE A 1 180 ? 9.797 -0.122 -24.282 1.00 92.12 180 ILE A CA 1
ATOM 1475 C C . ILE A 1 180 ? 10.335 1.311 -24.172 1.00 92.12 180 ILE A C 1
ATOM 1477 O O . ILE A 1 180 ? 11.020 1.634 -23.197 1.00 92.12 180 ILE A O 1
ATOM 1481 N N . PRO A 1 181 ? 10.033 2.200 -25.136 1.00 93.25 181 PRO A N 1
ATOM 1482 C CA . PRO A 1 181 ? 10.484 3.582 -25.074 1.00 93.25 181 PRO A CA 1
ATOM 1483 C C . PRO A 1 181 ? 9.933 4.299 -23.8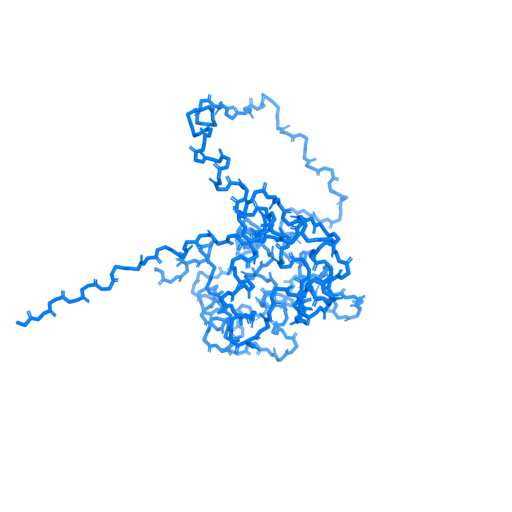41 1.00 93.25 181 PRO A C 1
ATOM 1485 O O . PRO A 1 181 ? 8.751 4.174 -23.519 1.00 93.25 181 PRO A O 1
ATOM 1488 N N . PHE A 1 182 ? 10.746 5.158 -23.222 1.00 89.06 182 PHE A N 1
ATOM 1489 C CA . PHE A 1 182 ? 10.333 5.978 -22.076 1.00 89.06 182 PHE A CA 1
ATOM 1490 C C . PHE A 1 182 ? 9.019 6.740 -22.330 1.00 89.06 182 PHE A C 1
ATOM 1492 O O . PHE A 1 182 ? 8.133 6.755 -21.480 1.00 89.06 182 PHE A O 1
ATOM 1499 N N . LYS A 1 183 ? 8.831 7.283 -23.544 1.00 88.75 183 LYS A N 1
ATOM 1500 C CA . LYS A 1 183 ? 7.590 7.967 -23.950 1.00 88.75 183 LYS A CA 1
ATOM 1501 C C . LYS A 1 183 ? 6.344 7.082 -23.797 1.00 88.75 183 LYS A C 1
ATOM 1503 O O . LYS A 1 183 ? 5.292 7.590 -23.432 1.00 88.75 183 LYS A O 1
ATOM 1508 N N . LYS A 1 184 ? 6.447 5.777 -24.064 1.00 95.19 184 LYS A N 1
ATOM 1509 C CA . LYS A 1 184 ? 5.332 4.827 -23.932 1.00 95.19 184 LYS A CA 1
ATOM 1510 C C . LYS A 1 184 ? 5.004 4.549 -22.464 1.00 95.19 184 LYS A C 1
ATOM 1512 O O . LYS A 1 184 ? 3.845 4.651 -22.081 1.00 95.19 184 LYS A O 1
ATOM 1517 N N . ALA A 1 185 ? 6.019 4.329 -21.628 1.00 93.06 185 ALA A N 1
ATOM 1518 C CA . ALA A 1 185 ? 5.840 4.206 -20.179 1.00 93.06 185 ALA A CA 1
ATOM 1519 C C . ALA A 1 185 ? 5.214 5.473 -19.559 1.00 93.06 185 ALA A C 1
ATOM 1521 O O . ALA A 1 185 ? 4.271 5.377 -18.775 1.00 93.06 185 ALA A O 1
ATOM 1522 N N . LYS A 1 186 ? 5.675 6.660 -19.980 1.00 90.56 186 LYS A N 1
ATOM 1523 C CA . LYS A 1 186 ? 5.117 7.962 -19.580 1.00 90.56 186 LYS A CA 1
ATOM 1524 C C . LYS A 1 186 ? 3.644 8.107 -19.962 1.00 90.56 186 LYS A C 1
ATOM 1526 O O . LYS A 1 186 ? 2.840 8.521 -19.132 1.00 90.56 186 LYS A O 1
ATOM 1531 N N . LEU A 1 187 ? 3.277 7.744 -21.193 1.00 93.38 187 LEU A N 1
ATOM 1532 C CA . LEU A 1 187 ? 1.885 7.788 -21.655 1.00 93.38 187 LEU A CA 1
ATOM 1533 C C . LEU A 1 187 ? 0.984 6.837 -20.861 1.00 93.38 187 LEU A C 1
ATOM 1535 O O . LEU A 1 187 ? -0.107 7.238 -20.464 1.00 93.38 187 LEU A O 1
ATOM 1539 N N . LEU A 1 188 ? 1.448 5.617 -20.580 1.00 95.56 188 LEU A N 1
ATOM 1540 C CA . LEU A 1 188 ? 0.673 4.649 -19.807 1.00 95.56 188 LEU A CA 1
ATOM 1541 C C . LEU A 1 188 ? 0.456 5.114 -18.357 1.00 95.56 188 LEU A C 1
ATOM 1543 O O . LEU A 1 188 ? -0.647 4.994 -17.824 1.00 95.56 188 LEU A O 1
ATOM 1547 N N . TYR A 1 189 ? 1.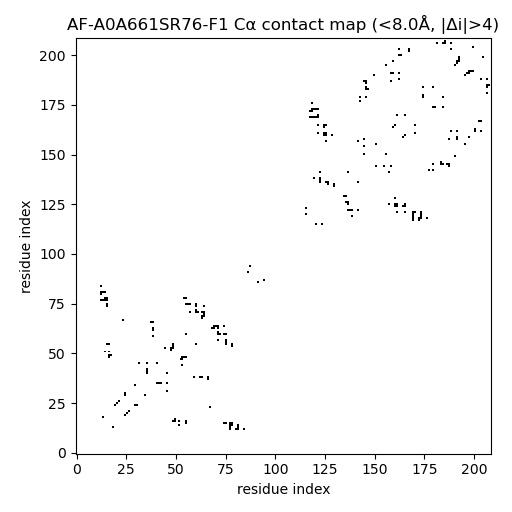474 5.715 -17.732 1.00 94.25 189 TYR A N 1
ATOM 1548 C CA . TYR A 1 189 ? 1.325 6.300 -16.399 1.00 94.25 189 TYR A CA 1
ATOM 1549 C C . TYR A 1 189 ? 0.404 7.525 -16.403 1.00 94.25 189 TYR A C 1
ATOM 1551 O O . TYR A 1 189 ? -0.455 7.664 -15.532 1.00 94.25 189 TYR A O 1
ATOM 1559 N N . HIS A 1 190 ? 0.507 8.383 -17.422 1.00 89.94 190 HIS A N 1
ATOM 1560 C CA . HIS A 1 190 ? -0.419 9.497 -17.599 1.00 89.94 190 HIS A CA 1
ATOM 1561 C C . HIS A 1 190 ? -1.867 9.004 -17.722 1.00 89.94 190 HIS A C 1
ATOM 1563 O O . HIS A 1 190 ? -2.741 9.528 -17.038 1.00 89.94 190 HIS A O 1
ATOM 1569 N N . TYR A 1 191 ? -2.110 7.961 -18.520 1.00 92.00 191 TYR A N 1
ATOM 1570 C CA . TYR A 1 191 ? -3.417 7.316 -18.652 1.00 92.00 191 TYR A CA 1
ATOM 1571 C C . TYR A 1 191 ? -3.948 6.788 -17.307 1.00 92.00 191 TYR A C 1
ATOM 1573 O O . TYR A 1 191 ? -5.103 7.041 -16.954 1.00 92.00 191 TYR A O 1
ATOM 1581 N N . TYR A 1 192 ? -3.105 6.115 -16.515 1.00 94.75 192 TYR A N 1
ATOM 1582 C CA . TYR A 1 192 ? -3.465 5.654 -15.170 1.00 94.75 192 TYR A CA 1
ATOM 1583 C C . TYR A 1 192 ? -3.948 6.809 -14.273 1.00 94.75 192 TYR A C 1
ATOM 1585 O O . TYR A 1 192 ? -4.986 6.698 -13.616 1.00 94.75 192 TYR A O 1
ATOM 1593 N N . ILE A 1 193 ? -3.249 7.944 -14.281 1.00 90.94 193 ILE A N 1
ATOM 1594 C CA . ILE A 1 193 ? -3.612 9.106 -13.460 1.00 90.94 193 ILE A CA 1
ATOM 1595 C C . ILE A 1 193 ? -4.867 9.810 -13.987 1.00 90.94 193 ILE A C 1
ATOM 1597 O O . ILE A 1 193 ? -5.784 10.108 -13.218 1.00 90.94 193 ILE A O 1
ATOM 1601 N N . THR A 1 194 ? -4.943 10.082 -15.288 1.00 85.12 194 THR A N 1
ATOM 1602 C CA . THR A 1 194 ? -5.982 10.964 -15.839 1.00 85.12 194 THR A CA 1
ATOM 1603 C C . THR A 1 194 ? -7.264 10.236 -16.206 1.00 85.12 194 THR A C 1
ATOM 1605 O O . THR A 1 194 ? -8.348 10.769 -15.942 1.00 85.12 194 THR A O 1
ATOM 1608 N N . ILE A 1 195 ? -7.166 9.029 -16.765 1.00 89.94 195 ILE A N 1
ATOM 1609 C CA . ILE A 1 195 ? -8.313 8.248 -17.239 1.00 89.94 195 ILE A CA 1
ATOM 1610 C C . ILE A 1 195 ? -8.794 7.298 -16.150 1.00 89.94 195 ILE A C 1
ATOM 1612 O O . ILE A 1 195 ? -9.958 7.363 -15.758 1.00 89.94 195 ILE A O 1
ATOM 1616 N N . LEU A 1 196 ? -7.896 6.493 -15.573 1.00 88.75 196 LEU A N 1
ATOM 1617 C CA . LEU A 1 196 ? -8.269 5.557 -14.502 1.00 88.75 196 LEU A CA 1
ATOM 1618 C C . LEU A 1 196 ? -8.443 6.234 -13.133 1.00 88.75 196 LEU A C 1
ATOM 1620 O O . LEU A 1 196 ? -8.815 5.564 -12.165 1.00 88.75 196 LEU A O 1
ATOM 1624 N N . LYS A 1 197 ? -8.187 7.546 -13.035 1.00 92.06 197 LYS A N 1
ATOM 1625 C CA . LYS A 1 197 ? -8.251 8.320 -11.781 1.00 92.06 197 LYS A CA 1
ATOM 1626 C C . LYS A 1 197 ? -7.408 7.682 -10.671 1.00 92.06 197 LYS A C 1
ATOM 1628 O O . LYS A 1 197 ? -7.798 7.660 -9.502 1.00 92.06 197 LYS A O 1
ATOM 1633 N N . GLY A 1 198 ? -6.275 7.101 -11.060 1.00 84.50 198 GLY A N 1
ATOM 1634 C CA . GLY A 1 198 ? -5.292 6.532 -10.155 1.00 84.50 198 GLY A CA 1
ATOM 1635 C C . GLY A 1 198 ? -4.706 7.591 -9.228 1.00 84.50 198 GLY A C 1
ATOM 1636 O O . GLY A 1 198 ? -4.553 8.751 -9.610 1.00 84.50 198 GLY A O 1
ATOM 1637 N N . GLN A 1 199 ? -4.376 7.197 -8.000 1.00 88.62 199 GLN A N 1
ATOM 1638 C CA . GLN A 1 199 ? -3.618 8.074 -7.112 1.00 88.62 199 GLN A CA 1
ATOM 1639 C C . GLN A 1 199 ? -2.162 8.129 -7.600 1.00 88.62 199 GLN A C 1
ATOM 1641 O O . GLN A 1 199 ? -1.604 7.062 -7.893 1.00 88.62 199 GLN A O 1
ATOM 1646 N N . PRO A 1 200 ? -1.552 9.326 -7.693 1.00 79.88 200 PRO A N 1
ATOM 1647 C CA . PRO A 1 200 ? -0.128 9.470 -7.973 1.00 79.88 200 PRO A CA 1
ATOM 1648 C C . PRO A 1 200 ? 0.719 8.633 -7.020 1.00 79.88 200 PRO A C 1
ATOM 1650 O O . PRO A 1 200 ? 0.413 8.526 -5.832 1.00 79.88 200 PRO A O 1
ATOM 1653 N N . ASN A 1 201 ? 1.772 8.029 -7.558 1.00 79.88 201 ASN A N 1
ATOM 1654 C CA . ASN A 1 201 ? 2.720 7.230 -6.803 1.00 79.88 201 ASN A CA 1
ATOM 1655 C C . ASN A 1 201 ? 4.117 7.823 -6.994 1.00 79.88 201 ASN A C 1
ATOM 1657 O O . ASN A 1 201 ? 4.629 7.846 -8.115 1.00 79.88 201 ASN A O 1
ATOM 1661 N N . GLU A 1 202 ? 4.730 8.262 -5.893 1.00 78.50 202 GLU A N 1
ATOM 1662 C CA . GLU A 1 202 ? 6.049 8.914 -5.852 1.00 78.50 202 GLU A CA 1
ATOM 1663 C C . GLU A 1 202 ? 7.127 8.099 -6.587 1.00 78.50 202 GLU A C 1
ATOM 1665 O O . GLU A 1 202 ? 7.987 8.658 -7.268 1.00 78.50 202 GLU A O 1
ATOM 1670 N N . LYS A 1 203 ? 7.028 6.760 -6.561 1.00 83.56 203 LYS A N 1
ATOM 1671 C CA . LYS A 1 203 ? 7.946 5.847 -7.270 1.00 83.56 203 LYS A CA 1
ATOM 1672 C C . LYS A 1 203 ? 7.968 6.069 -8.786 1.00 83.56 203 LYS A C 1
ATOM 1674 O O . LYS A 1 203 ? 8.948 5.714 -9.435 1.00 83.56 203 LYS A O 1
ATOM 1679 N N . PHE A 1 204 ? 6.898 6.621 -9.352 1.00 81.56 204 PHE A N 1
ATOM 1680 C CA . PHE A 1 204 ? 6.698 6.795 -10.790 1.00 81.56 204 PHE A CA 1
ATOM 1681 C C . PHE A 1 204 ? 6.622 8.266 -11.214 1.00 81.56 204 PHE A C 1
ATOM 1683 O O . PHE A 1 204 ? 6.485 8.546 -12.401 1.00 81.56 204 PHE A O 1
ATOM 1690 N N . GLU A 1 205 ? 6.755 9.222 -10.290 1.00 75.06 205 GLU A N 1
ATOM 1691 C CA . GLU A 1 205 ? 6.682 10.657 -10.608 1.00 75.06 205 GLU A CA 1
ATOM 1692 C C . GLU A 1 205 ? 7.771 11.125 -11.581 1.00 75.06 205 GLU A C 1
ATOM 1694 O O . GLU A 1 205 ? 7.534 12.033 -12.372 1.00 75.06 205 GLU A O 1
ATOM 1699 N N . TRP A 1 206 ? 8.924 10.451 -11.615 1.00 77.00 206 TRP A N 1
ATOM 1700 C CA . TRP A 1 206 ? 9.984 10.702 -12.599 1.00 77.00 206 TRP A CA 1
ATOM 1701 C C . TRP A 1 206 ? 9.529 10.508 -14.054 1.00 77.00 206 TRP A C 1
ATOM 1703 O O . TRP A 1 206 ? 10.162 11.045 -14.958 1.00 77.00 206 TRP A O 1
ATOM 1713 N N . LEU A 1 207 ? 8.426 9.788 -14.300 1.00 75.31 207 LEU A N 1
ATOM 1714 C CA . LEU A 1 207 ? 7.821 9.698 -15.628 1.00 75.31 207 LEU A CA 1
ATOM 1715 C C . LEU A 1 207 ? 7.191 11.030 -16.072 1.00 75.31 207 LEU A C 1
ATOM 1717 O O . LEU A 1 207 ? 6.980 11.205 -17.267 1.00 75.31 207 LEU A O 1
ATOM 1721 N N . PHE A 1 208 ? 6.880 11.971 -15.172 1.00 66.75 208 PHE A N 1
ATOM 1722 C CA . PHE A 1 208 ? 6.337 13.286 -15.543 1.00 66.75 208 PHE A CA 1
ATOM 1723 C C . PHE A 1 208 ? 7.397 14.281 -16.007 1.00 66.75 208 PHE A C 1
ATOM 1725 O O . PHE A 1 208 ? 7.079 15.129 -16.849 1.00 66.75 208 PHE A O 1
ATOM 1732 N N . ASN A 1 209 ? 8.629 14.130 -15.526 1.00 54.50 209 ASN A N 1
ATOM 1733 C CA . ASN A 1 209 ? 9.753 14.994 -15.876 1.00 54.50 209 ASN A CA 1
ATOM 1734 C C . ASN A 1 209 ? 10.295 14.719 -17.288 1.00 54.50 209 ASN A C 1
ATOM 1736 O O . ASN A 1 209 ? 9.893 13.707 -17.924 1.00 54.50 209 ASN A O 1
#

Secondary structure (DSSP, 8-state):
---------------HHHHHIIIIITTTT--HHHHHHHHT--HHHHHHHHTT-S---HHHHHHHHHHHT--HHHHHHHHHHHHHHHHHHHTHHHHHHPPP---SSPPP-----TT--GGGHHHHHHHHT-S-GGGPPPHHHHHHHHH-SS--GGGHHHHHHHHHTS-HHHHHHHHHHTT--HHHHHHHHHHHHHTS-PPP-GGGGGGT-

Mean predicted aligned error: 15.74 Å

Foldseek 3Di:
DDDDPPPPPDPPLDQLLVVCVVPPCVVVVPDLVNLCVQLVHDPVVSVCSVVVVDQCDLSNLVSVCVVRVHDSVVNVVSSVVVVVVVCCVVCVVVVVPDDPPPDPDPDPLPPDPPPDDLLCVLQVQLQVVPDDPVLRDDLVRVVVLLVDPAHDPSCLSSLLSSQPPDDLSSNVSNCVVSVPDLVSVLSSVVCCCPVVVHDDDPSCCVSVD

Sequence (209 aa):
MSDSETKIRNPKIRHPFQFLLTKFIRPLRITPSELQASLKTDEETLNALYHQKEKLTPLLAMKLGKSFRISPELLMRMQIEYELEQTYKEHKIEIKAVTPVVSKKEPPKPVFSKKSGPKLMLLATVNNSIGRKDDHYTAKDLENIFYAQVPETQDHYAVRTMFTEATLQEFVDFIKDRKIPFKKAKLLYHYYITILKGQPNEKFEWLFN

pLDDT: mean 80.86, std 17.76, range [28.88, 96.5]